Protein AF-A0A3C1DFL1-F1 (afdb_monomer_lite)

Structure (mmCIF, N/CA/C/O backbone):
data_AF-A0A3C1DFL1-F1
#
_entry.id   AF-A0A3C1DFL1-F1
#
loop_
_atom_site.group_PDB
_atom_site.id
_atom_site.type_symbol
_atom_site.label_atom_id
_atom_site.label_alt_id
_atom_site.label_comp_id
_atom_site.label_asym_id
_atom_site.label_entity_id
_atom_site.label_seq_id
_atom_site.pdbx_PDB_ins_code
_atom_site.Cartn_x
_atom_site.Cartn_y
_atom_site.Cartn_z
_atom_site.occupancy
_atom_site.B_iso_or_equiv
_atom_site.auth_seq_id
_atom_site.auth_comp_id
_atom_site.auth_asym_id
_atom_site.auth_atom_id
_atom_site.pdbx_PDB_model_num
ATOM 1 N N . MET A 1 1 ? 20.989 7.634 12.111 1.00 33.34 1 MET A N 1
ATOM 2 C CA . MET A 1 1 ? 20.756 7.262 10.698 1.00 33.34 1 MET A CA 1
ATOM 3 C C . MET A 1 1 ? 19.393 6.604 10.607 1.00 33.34 1 MET A C 1
ATOM 5 O O . MET A 1 1 ? 19.167 5.627 11.310 1.00 33.34 1 MET A O 1
ATOM 9 N N . ARG A 1 2 ? 18.454 7.193 9.852 1.00 42.78 2 ARG A N 1
ATOM 10 C CA . ARG A 1 2 ? 17.154 6.567 9.554 1.00 42.78 2 ARG A CA 1
ATOM 11 C C . ARG A 1 2 ? 17.448 5.300 8.751 1.00 42.78 2 ARG A C 1
ATOM 13 O O . ARG A 1 2 ? 18.276 5.370 7.856 1.00 42.78 2 ARG A O 1
ATOM 20 N N . ALA A 1 3 ? 16.827 4.169 9.069 1.00 49.25 3 ALA A N 1
ATOM 21 C CA . ALA A 1 3 ? 16.954 2.989 8.221 1.00 49.25 3 ALA A CA 1
ATOM 22 C C . ALA A 1 3 ? 16.318 3.316 6.855 1.00 49.25 3 ALA A C 1
ATOM 24 O O . ALA A 1 3 ? 15.090 3.415 6.762 1.00 49.25 3 ALA A O 1
ATOM 25 N N . GLY A 1 4 ? 17.153 3.614 5.853 1.00 70.00 4 GLY A N 1
ATOM 26 C CA . GLY A 1 4 ? 16.747 4.035 4.516 1.00 70.00 4 GLY A CA 1
ATOM 27 C C . GLY A 1 4 ? 16.313 2.839 3.693 1.00 70.00 4 GLY A C 1
ATOM 28 O O . GLY A 1 4 ? 17.099 2.181 3.016 1.00 70.00 4 GLY A O 1
ATOM 29 N N . TYR A 1 5 ? 15.032 2.524 3.832 1.00 81.69 5 TYR A N 1
ATOM 30 C CA . TYR A 1 5 ? 14.345 1.575 2.978 1.00 81.69 5 TYR A CA 1
ATOM 31 C C . TYR A 1 5 ? 13.592 2.349 1.902 1.00 81.69 5 TYR A C 1
ATOM 33 O O . TYR A 1 5 ? 12.797 3.232 2.229 1.00 81.69 5 TYR A O 1
ATOM 41 N N . TYR A 1 6 ? 13.785 1.968 0.644 1.00 84.19 6 TYR A N 1
ATOM 42 C CA . TYR A 1 6 ? 12.907 2.355 -0.454 1.00 84.19 6 TYR A CA 1
ATOM 43 C C . TYR A 1 6 ? 12.031 1.158 -0.789 1.00 84.19 6 TYR A C 1
ATOM 45 O O . TYR A 1 6 ? 12.525 0.048 -0.990 1.00 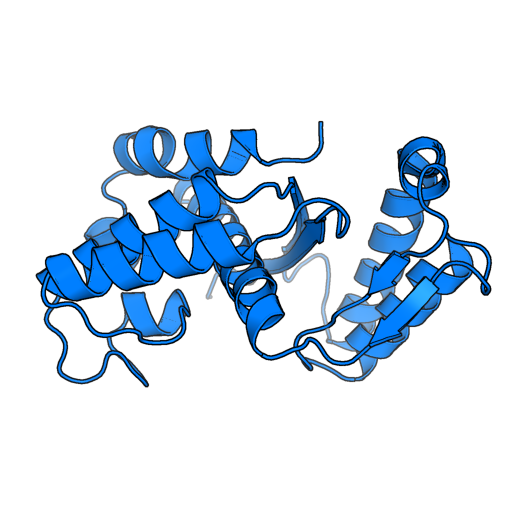84.19 6 TYR A O 1
ATOM 53 N N . MET A 1 7 ? 10.721 1.362 -0.813 1.00 87.50 7 MET A N 1
ATOM 54 C CA . MET A 1 7 ? 9.771 0.310 -1.139 1.00 87.50 7 MET A CA 1
ATOM 55 C C . MET A 1 7 ? 8.772 0.820 -2.160 1.00 87.50 7 MET A C 1
ATOM 57 O O . MET A 1 7 ? 8.319 1.960 -2.075 1.00 87.50 7 MET A O 1
ATOM 61 N N . VAL A 1 8 ? 8.429 -0.044 -3.109 1.00 88.12 8 VAL A N 1
ATOM 62 C CA . VAL A 1 8 ? 7.389 0.217 -4.102 1.00 88.12 8 VAL A CA 1
ATOM 63 C C . VAL A 1 8 ? 6.421 -0.949 -4.071 1.00 88.12 8 VAL A C 1
ATOM 65 O O . VAL A 1 8 ? 6.813 -2.095 -4.294 1.00 88.12 8 VAL A O 1
ATOM 68 N N . ALA A 1 9 ? 5.161 -0.655 -3.760 1.00 92.00 9 ALA A N 1
ATOM 69 C CA . ALA A 1 9 ? 4.087 -1.630 -3.799 1.00 92.00 9 ALA A CA 1
ATOM 70 C C . ALA A 1 9 ? 3.398 -1.588 -5.165 1.00 92.00 9 ALA A C 1
ATOM 72 O O . ALA A 1 9 ? 2.907 -0.545 -5.590 1.00 92.00 9 ALA A O 1
ATOM 73 N N . MET A 1 10 ? 3.343 -2.735 -5.829 1.00 92.25 10 MET A N 1
ATOM 74 C CA . MET A 1 10 ? 2.522 -2.958 -7.010 1.00 92.25 10 MET A CA 1
ATOM 75 C C . MET A 1 10 ? 1.235 -3.645 -6.568 1.00 92.25 10 MET A C 1
ATOM 77 O O . MET A 1 10 ? 1.298 -4.719 -5.975 1.00 92.25 10 MET A O 1
ATOM 81 N N . VAL A 1 11 ? 0.088 -3.028 -6.846 1.00 93.94 11 VAL A N 1
ATOM 82 C CA . VAL A 1 11 ? -1.240 -3.594 -6.580 1.00 93.94 11 VAL A CA 1
ATOM 83 C C . VAL A 1 11 ? -1.849 -4.037 -7.902 1.00 93.94 11 VAL A C 1
ATOM 85 O O . VAL A 1 11 ? -1.906 -3.252 -8.845 1.00 93.94 11 VAL A O 1
ATOM 88 N N . LEU A 1 12 ? -2.293 -5.289 -7.959 1.00 92.38 12 LEU A N 1
ATOM 89 C CA . LEU A 1 12 ? -2.976 -5.868 -9.109 1.00 92.38 12 LEU A CA 1
ATOM 90 C C . LEU A 1 12 ? -4.467 -5.974 -8.815 1.00 92.38 12 LEU A C 1
ATOM 92 O O . LEU A 1 12 ? -4.868 -6.413 -7.735 1.00 92.38 12 LEU A O 1
ATOM 96 N N . HIS A 1 13 ? -5.270 -5.577 -9.792 1.00 92.94 13 HIS A N 1
ATOM 97 C CA . HIS A 1 13 ? -6.718 -5.604 -9.724 1.00 92.94 13 HIS A CA 1
ATOM 98 C C . HIS A 1 13 ? -7.273 -6.023 -11.085 1.00 92.94 13 HIS A C 1
ATOM 100 O O . HIS A 1 13 ? -6.942 -5.402 -12.094 1.00 92.94 13 HIS A O 1
ATOM 106 N N . ASP A 1 14 ? -8.103 -7.062 -11.090 1.00 91.81 14 ASP A N 1
ATOM 107 C CA . ASP A 1 14 ? -8.890 -7.454 -12.254 1.00 91.81 14 ASP A CA 1
ATOM 108 C C . ASP A 1 14 ? -10.073 -6.491 -12.423 1.00 91.81 14 ASP A C 1
ATOM 110 O O . ASP A 1 14 ? -10.970 -6.450 -11.578 1.00 91.81 14 ASP A O 1
ATOM 114 N N . GLN A 1 15 ? -10.053 -5.706 -13.503 1.00 89.38 15 GLN A N 1
ATOM 115 C CA . GLN A 1 15 ? -11.034 -4.648 -13.750 1.00 89.38 15 GLN A CA 1
ATOM 116 C C . GLN A 1 15 ? -12.421 -5.170 -14.150 1.00 89.38 15 GLN A C 1
ATOM 118 O O . GLN A 1 15 ? -13.368 -4.380 -14.141 1.00 89.38 15 GLN A O 1
ATOM 123 N N . GLU A 1 16 ? -12.575 -6.466 -14.451 1.00 91.31 16 GLU A N 1
ATOM 124 C CA . GLU A 1 16 ? -13.902 -7.073 -14.619 1.00 91.31 16 GLU A CA 1
ATOM 125 C C . GLU A 1 16 ? -14.665 -7.163 -13.290 1.00 91.31 16 GLU A C 1
ATOM 127 O O . GLU A 1 16 ? -15.896 -7.215 -13.279 1.00 91.31 16 GLU A O 1
ATOM 132 N N . ILE A 1 17 ? -13.954 -7.133 -12.156 1.00 92.69 17 ILE A N 1
ATOM 133 C CA . ILE A 1 17 ? -14.553 -7.171 -10.822 1.00 92.69 17 ILE A CA 1
ATOM 134 C C . ILE A 1 17 ? -14.747 -5.732 -10.319 1.00 92.69 17 ILE A C 1
ATOM 136 O O . ILE A 1 17 ? -13.792 -5.106 -9.859 1.00 92.69 17 ILE A O 1
ATOM 140 N N . PRO A 1 18 ? -15.968 -5.170 -10.324 1.00 92.19 18 PRO A N 1
ATOM 141 C CA . PRO A 1 18 ? -16.174 -3.792 -9.897 1.00 92.19 18 PRO A CA 1
ATOM 142 C C . PRO A 1 18 ? -15.847 -3.602 -8.409 1.00 92.19 18 PRO A C 1
ATOM 144 O O . PRO A 1 18 ? -16.301 -4.349 -7.541 1.00 92.19 18 PRO A O 1
ATOM 147 N N . ILE A 1 19 ? -15.099 -2.542 -8.093 1.00 94.19 19 ILE A N 1
ATOM 148 C CA . ILE A 1 19 ? -14.727 -2.196 -6.708 1.00 94.19 19 ILE A CA 1
ATOM 149 C C . ILE A 1 19 ? -15.659 -1.172 -6.048 1.00 94.19 19 ILE A C 1
ATOM 151 O O . ILE A 1 19 ? -15.524 -0.900 -4.853 1.00 94.19 19 ILE A O 1
ATOM 155 N N . SER A 1 20 ? -16.623 -0.625 -6.791 1.00 93.38 20 SER A N 1
ATOM 156 C CA . SER A 1 20 ? -17.539 0.428 -6.331 1.00 93.38 20 SER A CA 1
ATOM 157 C C . SER A 1 20 ? -18.320 0.029 -5.076 1.00 93.38 20 SER A C 1
ATOM 159 O O . SER A 1 20 ? -18.389 0.806 -4.127 1.00 93.38 20 SER A O 1
ATOM 161 N N . GLU A 1 21 ? -18.824 -1.206 -5.003 1.00 93.69 21 GLU A N 1
ATOM 162 C CA . GLU A 1 21 ? -19.536 -1.700 -3.817 1.00 93.69 21 GLU A CA 1
ATOM 163 C C . GLU A 1 21 ? -18.647 -1.778 -2.570 1.00 93.69 21 GLU A C 1
ATOM 165 O O . GLU A 1 21 ? -19.107 -1.540 -1.451 1.00 93.69 21 GLU A O 1
ATOM 170 N N . TYR A 1 22 ? -17.365 -2.112 -2.735 1.00 95.25 22 TYR A N 1
ATOM 171 C CA . TYR A 1 22 ? -16.413 -2.165 -1.625 1.00 95.25 22 TYR A CA 1
ATOM 172 C C . TYR A 1 22 ? -16.102 -0.759 -1.112 1.00 95.25 22 TYR A C 1
ATOM 174 O O . TYR A 1 22 ? -16.033 -0.551 0.102 1.00 95.25 22 TYR A O 1
ATOM 182 N N . ILE A 1 23 ? -15.947 0.202 -2.030 1.00 95.00 23 ILE A N 1
ATOM 183 C CA . ILE A 1 23 ? -15.751 1.619 -1.704 1.00 95.00 23 ILE A CA 1
ATOM 184 C C . ILE A 1 23 ? -16.986 2.152 -0.970 1.00 95.00 23 ILE A C 1
ATOM 186 O O . ILE A 1 23 ? -16.849 2.791 0.072 1.00 95.00 23 ILE A O 1
ATOM 190 N N . GLN A 1 24 ? -18.186 1.840 -1.460 1.00 95.25 24 GLN A N 1
ATOM 191 C CA . GLN A 1 24 ? -19.440 2.268 -0.845 1.00 95.25 24 GLN A CA 1
ATOM 192 C C . GLN A 1 24 ? -19.577 1.735 0.589 1.00 95.25 24 GLN A C 1
ATOM 194 O O . GLN A 1 24 ? -19.771 2.518 1.517 1.00 95.25 24 GLN A O 1
ATOM 199 N N . LYS A 1 25 ? -19.353 0.430 0.803 1.00 95.81 25 LYS A N 1
ATOM 200 C CA . LYS A 1 25 ? -19.368 -0.187 2.145 1.00 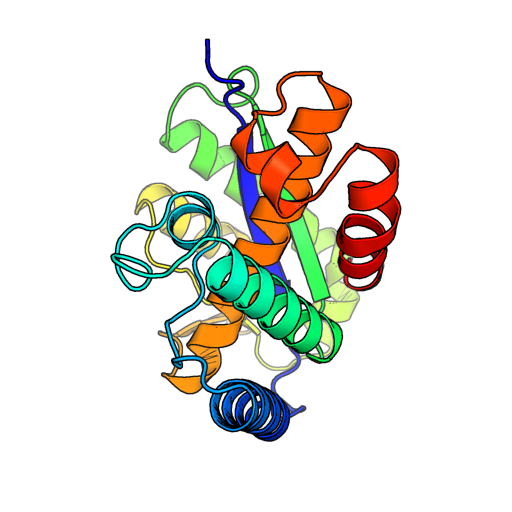95.81 25 LYS A CA 1
ATOM 201 C C . LYS A 1 25 ? -18.329 0.426 3.089 1.00 95.81 25 LYS A C 1
ATOM 203 O O . LYS A 1 25 ? -18.566 0.533 4.293 1.00 95.81 25 LYS A O 1
ATOM 208 N N . TYR A 1 26 ? -17.164 0.816 2.570 1.00 96.06 26 TYR A N 1
ATOM 209 C CA . TYR A 1 26 ? -16.148 1.515 3.356 1.00 96.06 26 TYR A CA 1
ATOM 210 C C . TYR A 1 26 ? -16.632 2.900 3.801 1.00 96.06 26 TYR A C 1
ATOM 212 O O . TYR A 1 26 ? -16.575 3.197 4.996 1.00 96.06 26 TYR A O 1
ATOM 220 N N . LYS A 1 27 ? -17.178 3.702 2.881 1.00 95.62 27 LYS A N 1
ATOM 221 C CA . LYS A 1 27 ? -17.723 5.035 3.183 1.00 95.62 27 LYS A CA 1
ATOM 222 C C . LYS A 1 27 ? -18.891 4.975 4.164 1.00 95.62 27 LYS A C 1
ATOM 224 O O . LYS A 1 27 ? -18.926 5.741 5.122 1.00 95.62 27 LYS A O 1
ATOM 229 N N . GLU A 1 28 ? -19.800 4.018 3.986 1.00 96.50 28 GLU A N 1
ATOM 230 C CA . GLU A 1 28 ? -20.906 3.771 4.919 1.00 96.50 28 GLU A CA 1
ATOM 231 C C . GLU A 1 28 ? -20.400 3.448 6.321 1.00 96.50 28 GLU A C 1
ATOM 233 O O . GLU A 1 28 ? -20.915 3.982 7.301 1.00 96.50 28 GLU A O 1
ATOM 238 N N . ARG A 1 29 ? -19.347 2.628 6.429 1.00 95.56 29 ARG A N 1
ATOM 239 C CA . ARG A 1 29 ? -18.737 2.300 7.719 1.00 95.56 29 ARG A CA 1
ATOM 240 C C . ARG A 1 29 ? -18.085 3.507 8.389 1.00 95.56 29 ARG A C 1
ATOM 242 O O . ARG A 1 29 ? -18.130 3.593 9.618 1.00 95.56 29 ARG A O 1
ATOM 249 N N . LEU A 1 30 ? -17.450 4.396 7.626 1.00 96.69 30 LEU A N 1
ATOM 250 C CA . LEU A 1 30 ? -16.917 5.647 8.170 1.00 96.69 30 LEU A CA 1
ATOM 251 C C . LEU A 1 30 ? -18.057 6.518 8.704 1.00 96.69 30 LEU A C 1
ATOM 253 O O . LEU A 1 30 ? -18.051 6.865 9.886 1.00 96.69 30 LEU A O 1
ATOM 257 N N . ALA A 1 31 ? -19.083 6.747 7.882 1.00 97.00 31 ALA A N 1
ATOM 258 C CA . ALA A 1 31 ? -20.241 7.561 8.238 1.00 97.00 31 ALA A CA 1
ATOM 259 C C . ALA A 1 31 ? -20.979 7.015 9.472 1.00 97.00 31 ALA A C 1
ATOM 261 O O . ALA A 1 31 ? -21.223 7.753 10.425 1.00 97.00 31 ALA A O 1
ATOM 262 N N . SER A 1 32 ? -21.251 5.706 9.522 1.00 96.44 32 SER A N 1
ATOM 263 C CA . SER A 1 32 ? -21.910 5.065 10.670 1.00 96.44 32 SER A CA 1
ATOM 264 C C . SER A 1 32 ? -21.062 5.093 11.946 1.00 96.44 32 SER A C 1
ATOM 266 O O . SER A 1 32 ? -21.568 4.852 13.039 1.00 96.44 32 SER A O 1
ATOM 268 N N . SER A 1 33 ? -19.758 5.334 11.807 1.00 94.12 33 SER A N 1
ATOM 269 C CA . SER A 1 33 ? -18.801 5.455 12.905 1.00 94.12 33 SER A CA 1
ATOM 270 C C . SER A 1 33 ? -18.557 6.912 13.315 1.00 94.12 33 SER A C 1
ATOM 272 O O . SER A 1 33 ? -17.785 7.137 14.248 1.00 94.12 33 SER A O 1
ATOM 274 N N . GLY A 1 34 ? -19.179 7.888 12.644 1.00 95.31 34 GLY A N 1
ATOM 275 C CA . GLY A 1 34 ? -18.902 9.311 12.847 1.00 95.31 34 GLY A CA 1
ATOM 276 C C . GLY A 1 34 ? -17.487 9.722 12.425 1.00 95.31 34 GLY A C 1
ATOM 277 O O . GLY A 1 34 ? -16.940 10.657 12.994 1.00 95.31 34 GLY A O 1
ATOM 278 N N . LEU A 1 35 ? -16.874 8.992 11.487 1.00 95.50 35 LEU A N 1
ATOM 279 C CA . LEU A 1 35 ? -15.542 9.283 10.954 1.00 95.50 35 LEU A CA 1
ATOM 280 C C . LEU A 1 35 ? -15.655 9.974 9.592 1.00 95.50 35 LEU A C 1
ATOM 282 O O . LEU A 1 35 ? -16.508 9.617 8.778 1.00 95.50 35 LEU A O 1
ATOM 286 N N . GLU A 1 36 ? -14.754 10.915 9.333 1.00 92.94 36 GLU A N 1
ATOM 287 C CA . GLU A 1 36 ? -14.655 11.608 8.048 1.00 92.94 36 GLU A CA 1
ATOM 288 C C . GLU A 1 36 ? -14.050 10.715 6.947 1.00 92.94 36 GLU A C 1
ATOM 290 O O . GLU A 1 36 ? -13.200 9.860 7.209 1.00 92.94 36 GLU A O 1
ATOM 295 N N . ASP A 1 37 ? -14.464 10.936 5.693 1.00 93.88 37 ASP A N 1
ATOM 296 C CA . ASP A 1 37 ? -13.922 10.272 4.491 1.00 93.88 37 ASP A CA 1
ATOM 297 C C . ASP A 1 37 ? -12.633 10.962 4.015 1.00 93.88 37 ASP A C 1
ATOM 299 O O . ASP A 1 37 ? -12.574 11.578 2.949 1.00 93.88 37 ASP A O 1
ATOM 303 N N . VAL A 1 38 ? -11.601 10.904 4.859 1.00 93.56 38 VAL A N 1
ATOM 304 C CA . VAL A 1 38 ? -10.268 11.445 4.559 1.00 93.56 38 VAL A CA 1
ATOM 305 C C . VAL A 1 38 ? -9.510 10.461 3.658 1.00 93.56 38 VAL A C 1
ATOM 307 O O . VAL A 1 38 ? -9.395 9.286 4.028 1.00 93.56 38 VAL A O 1
ATOM 310 N N . PRO A 1 39 ? -8.938 10.904 2.518 1.00 92.94 39 PRO A N 1
ATOM 311 C CA . PRO A 1 39 ? -8.089 10.058 1.685 1.00 92.94 39 PRO A CA 1
ATOM 312 C C . PRO A 1 39 ? -6.968 9.416 2.503 1.00 92.94 39 PRO A C 1
ATOM 314 O O . PRO A 1 39 ? -6.209 10.105 3.182 1.00 92.94 39 PRO A O 1
ATOM 317 N N . PHE A 1 40 ? -6.864 8.091 2.441 1.00 95.38 40 PHE A N 1
ATOM 318 C CA . PHE A 1 40 ? -5.926 7.360 3.271 1.00 95.38 40 PHE A CA 1
ATOM 319 C C . PHE A 1 40 ? -4.478 7.626 2.859 1.00 95.38 40 PHE A C 1
ATOM 321 O O . PHE A 1 40 ? -4.088 7.377 1.720 1.00 95.38 40 PHE A O 1
ATOM 328 N N . HIS A 1 41 ? -3.673 8.061 3.822 1.00 95.00 41 HIS A N 1
ATOM 329 C CA . HIS A 1 41 ? -2.221 8.078 3.720 1.00 95.00 41 HIS A CA 1
ATOM 330 C C . HIS A 1 41 ? -1.631 7.721 5.084 1.00 95.00 41 HIS A C 1
ATOM 332 O O . HIS A 1 41 ? -1.849 8.415 6.082 1.00 95.00 41 HIS A O 1
ATOM 338 N N . MET A 1 42 ? -0.905 6.607 5.152 1.00 95.81 42 MET A N 1
ATOM 339 C CA . MET A 1 42 ? -0.457 6.023 6.412 1.00 95.81 42 MET A CA 1
ATOM 340 C C . MET A 1 42 ? 0.421 6.996 7.195 1.00 95.81 42 MET A C 1
ATOM 342 O O . MET A 1 42 ? 0.253 7.132 8.406 1.00 95.81 42 MET A O 1
ATOM 346 N N . SER A 1 43 ? 1.376 7.659 6.539 1.00 94.25 43 SER A N 1
ATOM 347 C CA . SER A 1 43 ? 2.286 8.563 7.247 1.00 94.25 43 SER A CA 1
ATOM 348 C C . SER A 1 43 ? 1.521 9.707 7.912 1.00 94.25 43 SER A C 1
ATOM 350 O O . SER A 1 43 ? 1.757 9.978 9.091 1.00 94.25 43 SER A O 1
ATOM 352 N N . ASP A 1 44 ? 0.576 10.319 7.203 1.00 96.62 44 ASP A N 1
ATOM 353 C CA . ASP A 1 44 ? -0.192 11.451 7.729 1.00 96.62 44 ASP A CA 1
ATOM 354 C C . ASP A 1 44 ? -1.152 10.999 8.825 1.00 96.62 44 ASP A C 1
ATOM 356 O O . ASP A 1 44 ? -1.235 11.641 9.868 1.00 96.62 44 ASP A O 1
ATOM 360 N N . LEU A 1 45 ? -1.770 9.827 8.672 1.00 97.88 45 LEU A N 1
ATOM 361 C CA . LEU A 1 45 ? -2.608 9.212 9.699 1.00 97.88 45 LEU A CA 1
ATOM 362 C C . LEU A 1 45 ? -1.821 8.949 10.997 1.00 97.88 45 LEU A C 1
ATOM 364 O O . LEU A 1 45 ? -2.273 9.280 12.098 1.00 97.88 45 LEU A O 1
ATOM 368 N N . LEU A 1 46 ? -0.623 8.366 10.896 1.00 97.12 46 LEU A N 1
ATOM 369 C CA . LEU A 1 46 ? 0.198 8.040 12.066 1.00 97.12 46 LEU A CA 1
ATOM 370 C C . LEU A 1 46 ? 0.648 9.298 12.828 1.00 97.12 46 LEU A C 1
ATOM 372 O O . LEU A 1 46 ? 0.724 9.277 14.062 1.00 97.12 46 LEU A O 1
ATOM 376 N N . HIS A 1 47 ? 0.921 10.395 12.120 1.00 96.00 47 HIS A N 1
ATOM 377 C CA . HIS A 1 47 ? 1.454 11.625 12.716 1.00 96.00 47 HIS A CA 1
ATOM 378 C C . HIS A 1 47 ? 0.392 12.705 12.972 1.00 96.00 47 HIS A C 1
ATOM 380 O O . HIS A 1 47 ? 0.622 13.564 13.816 1.00 96.00 47 HIS A O 1
ATOM 386 N N . GLY A 1 48 ? -0.800 12.586 12.382 1.00 95.75 48 GLY A N 1
ATOM 387 C CA . GLY A 1 48 ? -1.891 13.555 12.510 1.00 95.75 48 GLY A CA 1
ATOM 388 C C . GLY A 1 48 ? -1.665 14.795 11.650 1.00 95.75 48 GLY A C 1
ATOM 389 O O . GLY A 1 48 ? -1.855 15.902 12.138 1.00 95.75 48 GLY A O 1
ATOM 390 N N . HIS A 1 49 ? -1.171 14.605 10.426 1.00 95.88 49 HIS A N 1
ATOM 391 C CA . HIS A 1 49 ? -0.906 15.681 9.466 1.00 95.88 49 HIS A CA 1
ATOM 392 C C . HIS A 1 49 ? -1.982 15.718 8.373 1.00 95.88 49 HIS A C 1
ATOM 394 O O . HIS A 1 49 ? -2.761 14.769 8.242 1.00 95.88 49 HIS A O 1
ATOM 400 N N . GLU A 1 50 ? -1.980 16.776 7.559 1.00 95.38 50 GLU A N 1
ATOM 401 C CA . GLU A 1 50 ? -2.860 16.923 6.393 1.00 95.38 50 GLU A CA 1
ATOM 402 C C . GLU A 1 50 ? -4.338 16.744 6.788 1.00 95.38 50 GLU A C 1
ATOM 404 O O . GLU A 1 50 ? -4.811 17.347 7.750 1.00 95.38 50 GLU A O 1
ATOM 409 N N . GLY A 1 51 ? -5.076 15.867 6.102 1.00 93.06 51 GLY A N 1
ATOM 410 C CA . GLY A 1 51 ? -6.484 15.591 6.398 1.00 93.06 51 GLY A CA 1
ATOM 411 C C . GLY A 1 51 ? -6.759 14.967 7.773 1.00 93.06 51 GLY A C 1
ATOM 412 O O . GLY A 1 51 ? -7.914 14.723 8.097 1.00 93.06 51 GLY A O 1
ATOM 413 N N . TYR A 1 52 ? -5.731 14.689 8.580 1.00 96.38 52 TYR A N 1
ATOM 414 C CA . TYR A 1 52 ? -5.864 14.179 9.947 1.00 96.38 52 TYR A CA 1
ATOM 415 C C . TYR A 1 52 ? -5.515 15.218 11.021 1.00 96.38 52 TYR A C 1
ATOM 417 O O . TYR A 1 52 ? -5.471 14.872 12.208 1.00 96.38 52 TYR A O 1
ATOM 425 N N . GLU A 1 53 ? -5.227 16.463 10.637 1.00 96.12 53 GLU A N 1
ATOM 426 C CA . GLU A 1 53 ? -4.964 17.542 11.589 1.00 96.12 53 GLU A CA 1
ATOM 427 C C . GLU A 1 53 ? -6.167 17.776 12.510 1.00 96.12 53 GLU A C 1
ATOM 429 O O . GLU A 1 53 ? -7.321 17.771 12.092 1.00 96.12 53 GLU A O 1
ATOM 434 N N . GLY A 1 54 ? -5.899 17.937 13.808 1.00 94.31 54 GLY A N 1
ATOM 435 C CA . GLY A 1 54 ? -6.942 18.089 14.828 1.00 94.31 54 GLY A CA 1
ATOM 436 C C . GLY A 1 54 ? -7.658 16.791 15.227 1.00 94.31 54 GLY A C 1
ATOM 437 O O . GLY A 1 54 ? -8.341 16.783 16.250 1.00 94.31 54 GLY A O 1
ATOM 438 N N . MET A 1 55 ? -7.459 15.681 14.505 1.00 96.38 55 MET A N 1
ATOM 439 C CA . MET A 1 55 ? -8.061 14.391 14.845 1.00 96.38 55 MET A CA 1
ATOM 440 C C . MET A 1 55 ? -7.319 13.704 15.996 1.00 96.38 55 MET A C 1
ATOM 442 O O . MET A 1 55 ? -6.086 13.552 15.996 1.00 96.38 55 MET A O 1
ATOM 446 N N . ASP A 1 56 ? -8.075 13.227 16.983 1.00 96.00 56 ASP A N 1
ATOM 447 C CA . ASP A 1 56 ? -7.489 12.557 18.134 1.00 96.00 56 ASP A CA 1
ATOM 448 C C . ASP A 1 56 ? -6.861 11.193 17.770 1.00 96.00 56 ASP A C 1
ATOM 450 O O . ASP A 1 56 ? -7.005 10.644 16.673 1.00 96.00 56 ASP A O 1
ATOM 454 N N . LEU A 1 57 ? -6.073 10.637 18.693 1.00 96.38 57 LEU A N 1
ATOM 455 C CA . LEU A 1 57 ? -5.400 9.359 18.459 1.00 96.38 57 LEU A CA 1
ATOM 456 C C . LEU A 1 57 ? -6.386 8.180 18.354 1.00 96.38 57 LEU A C 1
ATOM 458 O O . LEU A 1 57 ? -6.075 7.192 17.684 1.00 96.38 57 LEU A O 1
ATOM 462 N N . ALA A 1 58 ? -7.525 8.238 19.042 1.00 96.88 58 ALA A N 1
ATOM 463 C CA . ALA A 1 58 ? -8.497 7.154 19.050 1.00 96.88 58 ALA A CA 1
ATOM 464 C C . ALA A 1 58 ? -9.187 7.042 17.685 1.00 96.88 58 ALA A C 1
ATOM 466 O O . ALA A 1 58 ? -9.223 5.949 17.113 1.00 96.88 58 ALA A O 1
ATOM 467 N N . ASP A 1 59 ? -9.625 8.160 17.115 1.00 97.56 59 ASP A N 1
ATOM 468 C CA . ASP A 1 59 ? -10.255 8.208 15.800 1.00 97.56 59 ASP A CA 1
ATOM 469 C C . ASP A 1 59 ? -9.274 7.856 14.684 1.00 97.56 59 ASP A C 1
ATOM 471 O O . ASP A 1 59 ? -9.595 7.012 13.844 1.00 97.56 59 ASP A O 1
ATOM 475 N N . ARG A 1 60 ? -8.020 8.324 14.742 1.00 97.94 60 ARG A N 1
ATOM 476 C CA . ARG A 1 60 ? -6.990 7.897 13.772 1.00 97.94 60 ARG A CA 1
ATOM 477 C C . ARG A 1 60 ? -6.730 6.388 13.816 1.00 97.94 60 ARG A C 1
ATOM 479 O O . ARG A 1 60 ? -6.542 5.755 12.774 1.00 97.94 60 ARG A O 1
ATOM 486 N N . LYS A 1 61 ? -6.784 5.754 14.995 1.00 97.69 61 LYS A N 1
ATOM 487 C CA . LYS A 1 61 ? -6.734 4.280 15.091 1.00 97.69 61 LYS A CA 1
ATOM 488 C C . LYS A 1 61 ? -7.977 3.621 14.497 1.00 97.69 61 LYS A C 1
ATOM 490 O O . LYS A 1 61 ? -7.853 2.590 13.836 1.00 97.69 61 LYS A O 1
ATOM 495 N N . ARG A 1 62 ? -9.167 4.190 14.705 1.00 97.56 62 ARG A N 1
ATOM 496 C CA . ARG A 1 62 ? -10.408 3.674 14.105 1.00 97.56 62 ARG A CA 1
ATOM 497 C C . ARG A 1 62 ? -10.371 3.779 12.580 1.00 97.56 62 ARG A C 1
ATOM 499 O O . ARG A 1 62 ? -10.751 2.814 11.917 1.00 97.56 62 ARG A O 1
ATOM 506 N N . MET A 1 63 ? -9.825 4.864 12.030 1.00 97.50 63 MET A N 1
ATOM 507 C CA . MET A 1 63 ? -9.592 5.018 10.591 1.00 97.50 63 MET A CA 1
ATOM 508 C C . MET A 1 63 ? -8.614 3.970 10.049 1.00 97.50 63 MET A C 1
ATOM 510 O O . MET A 1 63 ? -8.921 3.329 9.043 1.00 97.50 63 MET A O 1
ATOM 514 N N . LEU A 1 64 ? -7.500 3.702 10.748 1.00 97.75 64 LEU A N 1
ATOM 515 C CA . LEU A 1 64 ? -6.568 2.626 10.375 1.00 97.75 64 LEU A CA 1
ATOM 516 C C . LEU A 1 64 ? -7.270 1.266 10.274 1.00 97.75 64 LEU A C 1
ATOM 518 O O . LEU A 1 64 ? -7.067 0.512 9.321 1.00 97.75 64 LEU A O 1
ATOM 522 N N . VAL A 1 65 ? -8.098 0.944 11.270 1.00 96.62 65 VAL A N 1
ATOM 523 C CA . VAL A 1 65 ? -8.839 -0.323 11.331 1.00 96.62 65 VAL A CA 1
ATOM 524 C C . VAL A 1 65 ? -9.903 -0.399 10.234 1.00 96.62 65 VAL A C 1
ATOM 526 O O . VAL A 1 65 ? -10.074 -1.455 9.611 1.00 96.62 65 VAL A O 1
ATOM 529 N N . ALA A 1 66 ? -10.616 0.701 9.980 1.00 96.94 66 ALA A N 1
ATOM 530 C CA . ALA A 1 66 ? -11.610 0.784 8.916 1.00 96.94 66 ALA A CA 1
ATOM 531 C C . ALA A 1 66 ? -10.957 0.558 7.545 1.00 96.94 66 ALA A C 1
ATOM 533 O O . ALA A 1 66 ? -11.385 -0.337 6.812 1.00 96.94 66 ALA A O 1
ATOM 534 N N . PHE A 1 67 ? -9.867 1.275 7.254 1.00 97.38 67 PHE A N 1
ATOM 535 C CA . PHE A 1 67 ? -9.149 1.151 5.987 1.00 97.38 67 PHE A CA 1
ATOM 536 C C . PHE A 1 67 ? -8.502 -0.231 5.818 1.00 97.38 67 PHE A C 1
ATOM 538 O O . PHE A 1 67 ? -8.667 -0.875 4.785 1.00 97.38 67 PHE A O 1
ATOM 545 N N . GLY A 1 68 ? -7.860 -0.768 6.861 1.00 96.44 68 GLY A N 1
ATOM 546 C CA . GLY A 1 68 ? -7.312 -2.128 6.828 1.00 96.44 68 GLY A CA 1
ATOM 547 C C . GLY A 1 68 ? -8.386 -3.198 6.586 1.00 96.44 68 GLY A C 1
ATOM 548 O O . GLY A 1 68 ? -8.134 -4.203 5.918 1.00 96.44 68 GLY A O 1
ATOM 549 N N . THR A 1 69 ? -9.616 -2.977 7.068 1.00 95.69 69 THR A N 1
ATOM 550 C CA . THR A 1 69 ? -10.738 -3.867 6.744 1.00 95.69 69 THR A CA 1
ATOM 551 C C . THR A 1 69 ? -11.145 -3.753 5.280 1.00 95.69 69 THR A C 1
ATOM 553 O O . THR A 1 69 ? -11.356 -4.786 4.647 1.00 95.69 69 THR A O 1
ATOM 556 N N . PHE A 1 70 ? -11.237 -2.533 4.752 1.00 96.56 70 PHE A N 1
ATOM 557 C CA . PHE A 1 70 ? -11.542 -2.279 3.347 1.00 96.56 70 PHE A CA 1
ATOM 558 C C . PHE A 1 70 ? -10.518 -2.953 2.419 1.00 96.56 70 PHE A C 1
ATOM 560 O O . PHE A 1 70 ? -10.901 -3.779 1.586 1.00 96.56 70 PHE A O 1
ATOM 567 N N . VAL A 1 71 ? -9.218 -2.739 2.652 1.00 96.38 71 VAL A N 1
ATOM 568 C CA . VAL A 1 71 ? -8.128 -3.384 1.893 1.00 96.38 71 VAL A CA 1
ATOM 569 C C . VAL A 1 71 ? -8.215 -4.910 1.955 1.00 96.38 71 VAL A C 1
ATOM 571 O O . VAL A 1 71 ? -8.033 -5.594 0.948 1.00 96.38 71 VAL A O 1
ATOM 574 N N . ARG A 1 72 ? -8.545 -5.478 3.122 1.00 94.69 72 ARG A N 1
ATOM 575 C CA . ARG A 1 72 ? -8.738 -6.929 3.269 1.00 94.69 72 ARG A CA 1
ATOM 576 C C . ARG A 1 72 ? -9.863 -7.457 2.373 1.00 94.69 72 ARG A C 1
ATOM 578 O O . ARG A 1 72 ? -9.751 -8.582 1.886 1.00 94.69 72 ARG A O 1
ATOM 585 N N . THR A 1 73 ? -10.931 -6.688 2.183 1.00 94.88 73 THR A N 1
ATOM 586 C CA . THR A 1 73 ? -12.085 -7.101 1.373 1.00 94.88 73 THR A CA 1
ATOM 587 C C . THR A 1 73 ? -11.907 -6.859 -0.120 1.00 94.88 73 THR A C 1
ATOM 589 O O . THR A 1 73 ? -12.502 -7.597 -0.894 1.00 94.88 73 THR A O 1
ATOM 592 N N . LEU A 1 74 ? -11.072 -5.896 -0.525 1.00 95.31 74 LEU A N 1
ATOM 593 C CA . LEU A 1 74 ? -10.862 -5.566 -1.936 1.00 95.31 74 LEU A CA 1
ATOM 594 C C . LEU A 1 74 ? -10.369 -6.778 -2.752 1.00 95.31 74 LEU A C 1
ATOM 596 O O . LEU A 1 74 ? -9.463 -7.476 -2.288 1.00 95.31 74 LEU A O 1
ATOM 600 N N . PRO A 1 75 ? -10.894 -7.023 -3.965 1.00 95.38 75 PRO A N 1
ATOM 601 C CA . PRO A 1 75 ? -10.438 -8.080 -4.870 1.00 95.38 75 PRO A CA 1
ATOM 602 C C . PRO A 1 75 ? -9.134 -7.659 -5.567 1.00 95.38 75 PRO A C 1
ATOM 604 O O . PRO A 1 75 ? -9.088 -7.369 -6.760 1.00 95.38 75 PRO A O 1
ATOM 607 N N . ILE A 1 76 ? -8.077 -7.555 -4.767 1.00 95.19 76 ILE A N 1
ATOM 608 C CA . ILE A 1 76 ? -6.744 -7.138 -5.191 1.00 95.19 76 ILE A CA 1
ATOM 609 C C . ILE A 1 76 ? -5.688 -8.102 -4.678 1.00 95.19 76 ILE A C 1
ATOM 611 O O . ILE A 1 76 ? -5.890 -8.790 -3.672 1.00 95.19 76 ILE A O 1
ATOM 615 N N . GLU A 1 77 ? -4.535 -8.058 -5.322 1.00 95.06 77 GLU A N 1
ATOM 616 C CA . GLU A 1 77 ? -3.299 -8.669 -4.855 1.00 95.06 77 GLU A CA 1
ATOM 617 C C . GLU A 1 77 ? -2.168 -7.641 -4.866 1.00 95.06 77 GLU A C 1
ATOM 619 O O . GLU A 1 77 ? -2.309 -6.559 -5.438 1.00 95.06 77 GLU A O 1
ATOM 624 N N . TYR A 1 78 ? -1.040 -7.945 -4.224 1.00 95.69 78 TYR A N 1
ATOM 625 C CA . TYR A 1 78 ? 0.108 -7.046 -4.236 1.00 95.69 78 TYR A CA 1
ATOM 626 C C . TYR A 1 78 ? 1.466 -7.754 -4.243 1.00 95.69 78 TYR A C 1
ATOM 628 O O . TYR A 1 78 ? 1.631 -8.874 -3.752 1.00 95.69 78 TYR A O 1
ATOM 636 N N . HIS A 1 79 ? 2.465 -7.033 -4.741 1.00 94.56 79 HIS A N 1
ATOM 637 C CA . HIS A 1 79 ? 3.885 -7.325 -4.590 1.00 94.56 79 HIS A CA 1
ATOM 638 C C . HIS A 1 79 ? 4.612 -6.083 -4.068 1.00 94.56 79 HIS A C 1
ATOM 640 O O . HIS A 1 79 ? 4.190 -4.964 -4.344 1.00 94.56 79 HIS A O 1
ATOM 646 N N . VAL A 1 80 ? 5.706 -6.257 -3.319 1.00 93.31 80 VAL A N 1
ATOM 647 C CA . VAL A 1 80 ? 6.530 -5.127 -2.853 1.00 93.31 80 VAL A CA 1
ATOM 648 C C . VAL A 1 80 ? 7.984 -5.346 -3.219 1.0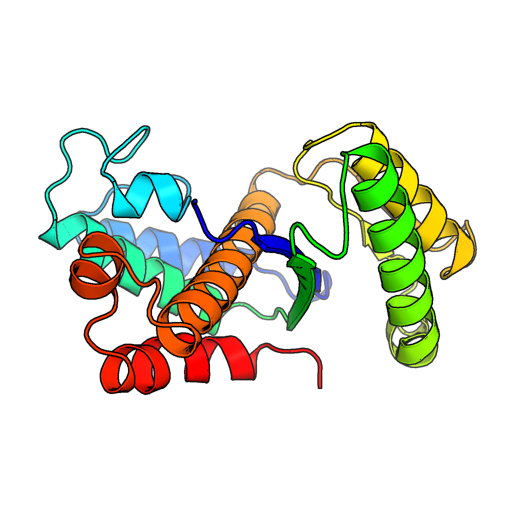0 93.31 80 VAL A C 1
ATOM 650 O O . VAL A 1 80 ? 8.633 -6.248 -2.683 1.00 93.31 80 VAL A O 1
ATOM 653 N N . PHE A 1 81 ? 8.488 -4.453 -4.065 1.00 92.62 81 PHE A N 1
ATOM 654 C CA . PHE A 1 81 ? 9.904 -4.294 -4.357 1.00 92.62 81 PHE A CA 1
ATOM 655 C C . PHE A 1 81 ? 10.556 -3.534 -3.206 1.00 92.62 81 PHE A C 1
ATOM 657 O O . PHE A 1 81 ? 10.000 -2.548 -2.715 1.00 92.62 81 PHE A O 1
ATOM 664 N N . ARG A 1 82 ? 11.707 -4.013 -2.733 1.00 90.62 82 ARG A N 1
ATOM 665 C CA . ARG A 1 82 ? 12.385 -3.466 -1.554 1.00 90.62 82 ARG A CA 1
ATOM 666 C C . ARG A 1 82 ? 13.849 -3.213 -1.864 1.00 90.62 82 ARG A C 1
ATOM 668 O O . ARG A 1 82 ? 14.524 -4.101 -2.371 1.00 90.62 82 ARG A O 1
ATOM 675 N N . TYR A 1 83 ? 14.319 -2.048 -1.452 1.00 89.88 83 TYR A N 1
ATOM 676 C CA . TYR A 1 83 ? 15.695 -1.598 -1.588 1.00 89.88 83 TYR A CA 1
ATOM 677 C C . TYR A 1 83 ? 16.147 -0.943 -0.290 1.00 89.88 83 TYR A C 1
ATOM 679 O O . TYR A 1 83 ? 15.340 -0.425 0.488 1.00 89.88 83 TYR A O 1
ATOM 687 N N . THR A 1 84 ? 17.447 -0.949 -0.072 1.00 85.38 84 THR A N 1
ATOM 688 C CA . THR A 1 84 ? 18.128 -0.251 1.011 1.00 85.38 84 THR A CA 1
ATOM 689 C C . THR A 1 84 ? 19.068 0.807 0.445 1.00 85.38 84 THR A C 1
ATOM 691 O O . THR A 1 84 ? 19.399 0.792 -0.742 1.00 85.38 84 THR A O 1
ATOM 694 N N . ASP A 1 85 ? 19.572 1.685 1.307 1.00 78.75 85 ASP A N 1
ATOM 695 C CA . ASP A 1 85 ? 20.643 2.628 0.952 1.00 78.75 85 ASP A CA 1
ATOM 696 C C . ASP A 1 85 ? 21.933 1.932 0.452 1.00 78.75 85 ASP A C 1
ATOM 698 O O . ASP A 1 85 ? 22.769 2.567 -0.192 1.00 78.75 85 ASP A O 1
ATOM 702 N N . PHE A 1 86 ? 22.118 0.630 0.727 1.00 77.25 86 PHE A N 1
ATOM 703 C CA . PHE A 1 86 ? 23.218 -0.157 0.151 1.00 77.25 86 PHE A CA 1
ATOM 704 C C . PHE A 1 86 ? 22.955 -0.552 -1.301 1.00 77.25 86 PHE A C 1
ATOM 706 O O . PHE A 1 86 ? 23.892 -0.611 -2.098 1.00 77.25 86 PHE A O 1
ATOM 713 N N . ASP A 1 87 ? 21.694 -0.810 -1.639 1.00 75.50 87 ASP A N 1
ATOM 714 C CA . ASP A 1 87 ? 21.286 -1.246 -2.973 1.00 75.50 87 ASP A CA 1
ATOM 715 C C . ASP A 1 87 ? 21.272 -0.075 -3.961 1.00 75.50 87 ASP A C 1
ATOM 717 O O . ASP A 1 87 ? 21.503 -0.254 -5.157 1.00 75.50 87 ASP A O 1
ATOM 721 N N . VAL A 1 88 ? 20.981 1.132 -3.465 1.00 79.44 88 VAL A N 1
ATOM 722 C CA . VAL A 1 88 ? 20.660 2.289 -4.295 1.00 79.44 88 VAL A CA 1
ATOM 723 C C . VAL A 1 88 ? 21.208 3.573 -3.678 1.00 79.44 88 VAL A C 1
ATOM 725 O O . VAL A 1 88 ? 20.768 4.005 -2.616 1.00 79.44 88 VAL A O 1
ATOM 728 N N . LYS A 1 89 ? 22.132 4.237 -4.384 1.00 80.50 89 LYS A N 1
ATOM 729 C CA . LYS A 1 89 ? 22.790 5.461 -3.889 1.00 80.50 89 LYS A CA 1
ATOM 730 C C . LYS A 1 89 ? 22.144 6.755 -4.375 1.00 80.50 89 LYS A C 1
ATOM 732 O O . LYS A 1 89 ? 22.439 7.820 -3.839 1.00 80.50 89 LYS A O 1
ATOM 737 N N . ASN A 1 90 ? 21.321 6.691 -5.422 1.00 83.06 90 ASN A N 1
ATOM 738 C CA . ASN A 1 90 ? 20.651 7.855 -5.994 1.00 83.06 90 ASN A CA 1
ATOM 739 C C . ASN A 1 90 ? 19.343 7.471 -6.724 1.00 83.06 90 ASN A C 1
ATOM 741 O O . ASN A 1 90 ? 19.142 6.298 -7.048 1.00 83.06 90 ASN A O 1
ATOM 745 N N . PRO A 1 91 ? 18.465 8.453 -7.008 1.00 80.38 91 PRO A N 1
ATOM 746 C CA . PRO A 1 91 ? 17.214 8.255 -7.746 1.00 80.38 91 PRO A CA 1
ATOM 747 C C . PRO A 1 91 ? 17.320 7.498 -9.077 1.00 80.38 91 PRO A C 1
ATOM 749 O O . PRO A 1 91 ? 16.434 6.713 -9.405 1.00 80.38 91 PRO A O 1
ATOM 752 N N . ASP A 1 92 ? 18.384 7.706 -9.852 1.00 85.06 92 ASP A N 1
ATOM 753 C CA . ASP A 1 92 ? 18.527 7.069 -11.167 1.00 85.06 92 ASP A CA 1
ATOM 754 C C . ASP A 1 92 ? 18.903 5.589 -11.041 1.00 85.06 92 ASP A C 1
ATOM 756 O O . ASP A 1 92 ? 18.394 4.747 -11.784 1.00 85.06 92 ASP A O 1
ATOM 760 N N . GLN A 1 93 ? 19.729 5.248 -10.049 1.00 88.19 93 GLN A N 1
ATOM 761 C CA . GLN A 1 93 ? 19.990 3.859 -9.676 1.00 88.19 93 GLN A CA 1
ATOM 762 C C . GLN A 1 93 ? 18.719 3.176 -9.165 1.00 88.19 93 GLN A C 1
ATOM 764 O O . GLN A 1 93 ? 18.480 2.027 -9.534 1.00 88.19 93 GLN A O 1
ATOM 769 N N . LEU A 1 94 ? 17.884 3.885 -8.386 1.00 87.25 94 LEU A N 1
ATOM 770 C CA . LEU A 1 94 ? 16.598 3.357 -7.918 1.00 87.25 94 LEU A CA 1
ATOM 771 C C . LEU A 1 94 ? 15.721 2.998 -9.108 1.00 87.25 94 LEU A C 1
ATOM 773 O O . LEU A 1 94 ? 15.221 1.883 -9.195 1.00 87.25 94 LEU A O 1
ATOM 777 N N . ALA A 1 95 ? 15.565 3.951 -10.029 1.00 88.56 95 ALA A N 1
ATOM 778 C CA . ALA A 1 95 ? 14.735 3.798 -11.208 1.00 88.56 95 ALA A CA 1
ATOM 779 C C . ALA A 1 95 ? 15.218 2.636 -12.082 1.00 88.56 95 ALA A C 1
ATOM 781 O O . ALA A 1 95 ? 14.418 1.780 -12.444 1.00 88.56 95 ALA A O 1
ATOM 782 N N . SER A 1 96 ? 16.520 2.568 -12.374 1.00 90.56 96 SER A N 1
ATOM 783 C CA . SER A 1 96 ? 17.106 1.490 -13.179 1.00 90.56 96 SER A CA 1
ATOM 784 C C . SER A 1 96 ? 16.888 0.116 -12.540 1.00 90.56 96 SER A C 1
ATOM 786 O O . SER A 1 96 ? 16.400 -0.808 -13.195 1.00 90.56 96 SER A O 1
ATOM 788 N N . ARG A 1 97 ? 17.179 -0.008 -11.238 1.00 92.06 97 ARG A N 1
ATOM 789 C CA . ARG A 1 97 ? 17.029 -1.273 -10.518 1.00 92.06 97 ARG A CA 1
ATOM 790 C C . ARG A 1 97 ? 15.569 -1.708 -10.430 1.00 92.06 97 ARG A C 1
ATOM 792 O O . ARG A 1 97 ? 15.262 -2.853 -10.743 1.00 92.06 97 ARG A O 1
ATOM 799 N N . LEU A 1 98 ? 14.685 -0.785 -10.059 1.00 91.19 98 LEU A N 1
ATOM 800 C CA . LEU A 1 98 ? 13.250 -1.028 -9.994 1.00 91.19 98 LEU A CA 1
ATOM 801 C C . LEU A 1 98 ? 12.678 -1.429 -11.351 1.00 91.19 98 LEU A C 1
ATOM 803 O O . LEU A 1 98 ? 11.906 -2.377 -11.412 1.00 91.19 98 LEU A O 1
ATOM 807 N N . GLY A 1 99 ? 13.078 -0.756 -12.433 1.00 92.44 99 GLY A N 1
ATOM 808 C CA . GLY A 1 99 ? 12.668 -1.127 -13.786 1.00 92.44 99 GLY A CA 1
ATOM 809 C C . GLY A 1 99 ? 13.053 -2.569 -14.119 1.00 92.44 99 GLY A C 1
ATOM 810 O O . GLY A 1 99 ? 12.192 -3.356 -14.502 1.00 92.44 99 GLY A O 1
ATOM 811 N N . GLY A 1 100 ? 14.315 -2.946 -13.891 1.00 94.31 100 GLY A N 1
ATOM 812 C CA . GLY A 1 100 ? 14.783 -4.313 -14.139 1.00 94.31 100 GLY A CA 1
ATOM 813 C C . GLY A 1 100 ? 14.072 -5.370 -13.285 1.00 94.31 100 GLY A C 1
ATOM 814 O O . GLY A 1 100 ? 13.680 -6.417 -13.802 1.00 94.31 100 GLY A O 1
ATOM 815 N N . ASP A 1 101 ? 13.859 -5.097 -11.994 1.00 94.62 101 ASP A N 1
ATOM 816 C CA . ASP A 1 101 ? 13.168 -6.030 -11.098 1.00 94.62 101 ASP A CA 1
ATOM 817 C C . ASP A 1 101 ? 11.675 -6.167 -11.460 1.00 94.62 101 ASP A C 1
ATOM 819 O O . ASP A 1 101 ? 11.133 -7.272 -11.404 1.00 94.62 101 ASP A O 1
ATOM 823 N N . VAL A 1 102 ? 11.012 -5.080 -11.878 1.00 93.06 102 VAL A N 1
ATOM 824 C CA . VAL A 1 102 ? 9.621 -5.103 -12.368 1.00 93.06 102 VAL A CA 1
ATOM 825 C C . VAL A 1 102 ? 9.514 -5.897 -13.666 1.00 93.06 102 VAL A C 1
ATOM 827 O O . VAL A 1 102 ? 8.637 -6.752 -13.780 1.00 93.06 102 VAL A O 1
ATOM 830 N N . GLU A 1 103 ? 10.420 -5.677 -14.620 1.00 93.12 103 GLU A N 1
ATOM 831 C CA . GLU A 1 103 ? 10.448 -6.420 -15.883 1.00 93.12 103 GLU A CA 1
ATOM 832 C C . GLU A 1 103 ? 10.615 -7.926 -15.631 1.00 93.12 103 GLU A C 1
ATOM 834 O O . GLU A 1 103 ? 9.847 -8.743 -16.149 1.00 93.12 103 GLU A O 1
ATOM 839 N N . ALA A 1 104 ? 11.583 -8.302 -14.789 1.00 93.56 104 ALA A N 1
ATOM 840 C CA . ALA A 1 104 ? 11.814 -9.691 -14.403 1.00 93.56 104 ALA A CA 1
ATOM 841 C C . ALA A 1 104 ? 10.597 -10.293 -13.680 1.00 93.56 104 ALA A C 1
ATOM 843 O O . ALA A 1 104 ? 10.208 -11.438 -13.945 1.00 93.56 104 ALA A O 1
ATOM 844 N N . TYR A 1 105 ? 9.959 -9.519 -12.799 1.00 92.81 105 TYR A N 1
ATOM 845 C CA . TYR A 1 105 ? 8.759 -9.946 -12.089 1.00 92.81 105 TYR A CA 1
ATOM 846 C C . TYR A 1 105 ? 7.592 -10.222 -13.044 1.00 92.81 105 TYR A C 1
ATOM 848 O O . TYR A 1 105 ? 6.984 -11.288 -12.974 1.00 92.81 105 TYR A O 1
ATOM 856 N N . ILE A 1 106 ? 7.308 -9.322 -13.986 1.00 90.94 106 ILE A N 1
ATOM 857 C CA . ILE A 1 106 ? 6.237 -9.528 -14.970 1.00 90.94 106 ILE A CA 1
ATOM 858 C C . ILE A 1 106 ? 6.551 -10.739 -15.858 1.00 90.94 106 ILE A C 1
ATOM 860 O O . ILE A 1 106 ? 5.689 -11.595 -16.045 1.00 90.94 106 ILE A O 1
ATOM 864 N N . LYS A 1 107 ? 7.793 -10.874 -16.348 1.00 90.00 107 LYS A N 1
ATOM 865 C CA . LYS A 1 107 ? 8.212 -12.009 -17.192 1.00 90.00 107 LYS A CA 1
ATOM 866 C C . LYS A 1 107 ? 8.079 -13.359 -16.486 1.00 90.00 107 LYS A C 1
ATOM 868 O O . LYS A 1 107 ? 7.642 -14.327 -17.104 1.00 90.00 107 LYS A O 1
ATOM 873 N N . SER A 1 108 ? 8.417 -13.431 -15.199 1.00 90.69 108 SER A N 1
ATOM 874 C CA . SER A 1 108 ? 8.243 -14.655 -14.397 1.00 90.69 108 SER A CA 1
ATOM 875 C C . SER A 1 108 ? 6.777 -15.002 -14.112 1.00 90.69 108 SER A C 1
ATOM 877 O O . SER A 1 108 ? 6.480 -16.157 -13.827 1.00 90.69 108 SER A O 1
ATOM 879 N N . ASN A 1 109 ? 5.863 -14.039 -14.260 1.00 88.50 109 ASN A N 1
ATOM 880 C CA . ASN A 1 109 ? 4.421 -14.206 -14.067 1.00 88.50 109 ASN A CA 1
ATOM 881 C C . ASN A 1 109 ? 3.637 -14.033 -15.382 1.00 88.50 109 ASN A C 1
ATOM 883 O O . ASN A 1 109 ? 2.440 -13.745 -15.369 1.00 88.50 109 ASN A O 1
ATOM 887 N N . LEU A 1 110 ? 4.302 -14.193 -16.533 1.00 85.62 110 LEU A N 1
ATOM 888 C CA . LEU A 1 110 ? 3.754 -13.801 -17.833 1.00 85.62 110 LEU A CA 1
ATOM 889 C C . LEU A 1 110 ? 2.489 -14.576 -18.215 1.00 85.62 110 LEU A C 1
ATOM 891 O O . LEU A 1 110 ? 1.632 -14.018 -18.890 1.00 85.62 110 LEU A O 1
ATOM 895 N N . SER A 1 111 ? 2.358 -15.836 -17.785 1.00 85.38 111 SER A N 1
ATOM 896 C CA . SER A 1 111 ? 1.151 -16.638 -18.025 1.00 85.38 111 SER A CA 1
ATOM 897 C C . SER A 1 111 ? -0.098 -15.932 -17.508 1.00 85.38 111 SER A C 1
ATOM 899 O O . SER A 1 111 ? -1.066 -15.828 -18.246 1.00 85.38 111 SER A O 1
ATOM 901 N N . ARG A 1 112 ? -0.018 -15.357 -16.304 1.00 84.25 112 ARG A N 1
ATOM 902 C CA . ARG A 1 112 ? -1.109 -14.607 -15.686 1.00 84.25 112 ARG A CA 1
ATOM 903 C C . ARG A 1 112 ? -1.407 -13.317 -16.439 1.00 84.25 112 ARG A C 1
ATOM 905 O O . ARG A 1 112 ? -2.553 -13.025 -16.736 1.00 84.25 112 ARG A O 1
ATOM 912 N N . PHE A 1 113 ? -0.383 -12.525 -16.757 1.00 83.19 113 PHE A N 1
ATOM 913 C CA . PHE A 1 113 ? -0.597 -11.252 -17.457 1.00 83.19 113 PHE A CA 1
ATOM 914 C C . PHE A 1 113 ? -1.130 -11.437 -18.886 1.00 83.19 113 PHE A C 1
ATOM 916 O O . PHE A 1 113 ? -1.771 -10.532 -19.404 1.00 83.19 113 PHE A O 1
ATOM 923 N N . ARG A 1 114 ? -0.895 -12.600 -19.509 1.00 81.31 114 ARG A N 1
ATOM 924 C CA . ARG A 1 114 ? -1.445 -12.964 -20.825 1.00 81.31 114 ARG A CA 1
ATOM 925 C C . ARG A 1 114 ? -2.907 -13.404 -20.799 1.00 81.31 114 ARG A C 1
ATOM 927 O O . ARG A 1 114 ? -3.483 -13.541 -21.871 1.00 81.31 114 ARG A O 1
ATOM 934 N N . GLU A 1 115 ? -3.489 -13.646 -19.627 1.00 85.31 115 GLU A N 1
ATOM 935 C CA . GLU A 1 115 ? -4.928 -13.924 -19.505 1.00 85.31 115 GLU A CA 1
ATOM 936 C C . GLU A 1 115 ? -5.774 -12.674 -19.791 1.00 85.31 115 GLU A C 1
ATOM 938 O O . GLU A 1 115 ? -6.962 -12.798 -20.065 1.00 85.31 115 GLU A O 1
ATOM 943 N N . PHE A 1 116 ? -5.162 -11.486 -19.766 1.00 84.56 116 PHE A N 1
ATOM 944 C CA . PHE A 1 116 ? -5.832 -10.206 -19.963 1.00 84.56 116 PHE A CA 1
ATOM 945 C C . PHE A 1 116 ? -5.496 -9.604 -21.329 1.00 84.56 116 PHE A C 1
ATOM 947 O O . PHE A 1 116 ? -4.332 -9.564 -21.734 1.00 84.56 116 PHE A O 1
ATOM 954 N N . ASP A 1 117 ? -6.512 -9.055 -21.996 1.00 81.81 117 ASP A N 1
ATOM 955 C CA . ASP A 1 117 ? -6.348 -8.344 -23.270 1.00 81.81 117 ASP A CA 1
ATOM 956 C C . ASP A 1 117 ? -5.626 -6.993 -23.103 1.00 81.81 117 ASP A C 1
ATOM 958 O O . ASP A 1 117 ? -4.924 -6.535 -24.006 1.00 81.81 117 ASP A O 1
ATOM 962 N N . GLU A 1 118 ? -5.779 -6.353 -21.938 1.00 84.69 118 GLU A N 1
ATOM 963 C CA . GLU A 1 118 ? -5.182 -5.058 -21.603 1.00 84.69 118 GLU A CA 1
ATOM 964 C C . GLU A 1 118 ? -4.679 -5.045 -20.150 1.00 84.69 118 GLU A C 1
ATOM 966 O O . GLU A 1 118 ? -5.381 -5.445 -19.221 1.00 84.69 118 GLU A O 1
ATOM 971 N N . VAL A 1 119 ? -3.480 -4.500 -19.932 1.00 83.56 119 VAL A N 1
ATOM 972 C CA . VAL A 1 119 ? -2.915 -4.223 -18.606 1.00 83.56 119 VAL A CA 1
ATOM 973 C C . VAL A 1 119 ? -2.804 -2.711 -18.421 1.00 83.56 119 VAL A C 1
ATOM 975 O O . VAL A 1 119 ? -1.899 -2.055 -18.943 1.00 83.56 119 VAL A O 1
ATOM 978 N N . ALA A 1 120 ? -3.736 -2.142 -17.655 1.00 82.44 120 ALA A N 1
ATOM 979 C CA . ALA A 1 120 ? -3.713 -0.728 -17.301 1.00 82.44 120 ALA A CA 1
ATOM 980 C C . ALA A 1 120 ? -2.679 -0.455 -16.196 1.00 82.44 120 ALA A C 1
ATOM 982 O O . ALA A 1 120 ? -2.795 -0.956 -15.076 1.00 82.44 120 ALA A O 1
ATOM 983 N N . VAL A 1 121 ? -1.683 0.381 -16.493 1.00 82.94 121 VAL A N 1
ATOM 984 C CA . VAL A 1 121 ? -0.615 0.740 -15.551 1.00 82.94 121 VAL A CA 1
ATOM 985 C C . VAL A 1 121 ? -0.850 2.141 -14.995 1.00 82.94 121 VAL A C 1
ATOM 987 O O . VAL A 1 121 ? -0.886 3.133 -15.733 1.00 82.94 121 VAL A O 1
ATOM 990 N N . TYR A 1 122 ? -0.957 2.213 -13.669 1.00 81.38 122 TYR A N 1
ATOM 991 C CA . TYR A 1 122 ? -1.132 3.439 -12.897 1.00 81.38 122 TYR A CA 1
ATOM 992 C C . TYR A 1 122 ? 0.117 3.710 -12.055 1.00 81.38 122 TYR A C 1
ATOM 994 O O . TYR A 1 122 ? 0.627 2.820 -11.378 1.00 81.38 122 TYR A O 1
ATOM 1002 N N . TYR A 1 123 ? 0.599 4.951 -12.076 1.00 79.81 123 TYR A N 1
ATOM 1003 C CA . TYR A 1 123 ? 1.699 5.412 -11.233 1.00 79.81 123 TYR A CA 1
ATOM 1004 C C . TYR A 1 123 ? 1.299 6.711 -10.534 1.00 79.81 123 TYR A C 1
ATOM 1006 O O . TYR A 1 123 ? 0.777 7.626 -11.179 1.00 79.81 123 TYR A O 1
ATOM 1014 N N . ASP A 1 124 ? 1.545 6.785 -9.226 1.00 71.38 124 ASP A N 1
ATOM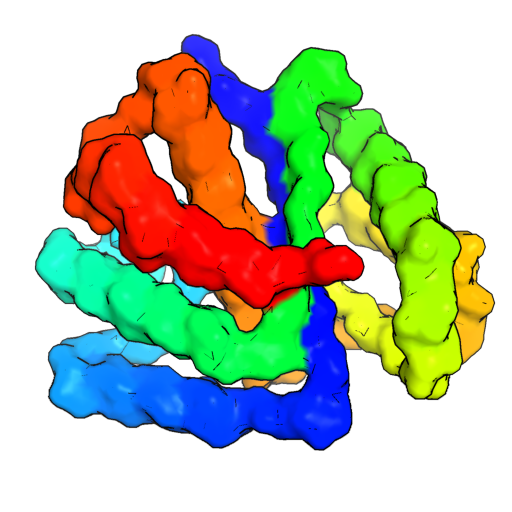 1015 C CA . ASP A 1 124 ? 1.094 7.864 -8.331 1.00 71.38 124 ASP A CA 1
ATOM 1016 C C . ASP A 1 124 ? 1.688 9.246 -8.652 1.00 71.38 124 ASP A C 1
ATOM 1018 O O . ASP A 1 124 ? 1.238 10.260 -8.121 1.00 71.38 124 ASP A O 1
ATOM 1022 N N . GLY A 1 125 ? 2.651 9.304 -9.574 1.00 66.19 125 GLY A N 1
ATOM 1023 C CA . GLY A 1 125 ? 3.267 10.545 -10.014 1.00 66.19 125 GLY A CA 1
ATOM 1024 C C . GLY A 1 125 ? 4.497 10.939 -9.205 1.00 66.19 125 GLY A C 1
ATOM 1025 O O . GLY A 1 125 ? 4.840 12.120 -9.204 1.00 66.19 125 GLY A O 1
ATOM 1026 N N . GLY A 1 126 ? 5.180 9.978 -8.569 1.00 73.06 126 GLY A N 1
ATOM 1027 C CA . GLY A 1 126 ? 6.508 10.176 -7.989 1.00 73.06 126 GLY A CA 1
ATOM 1028 C C . GLY A 1 126 ? 7.586 10.592 -9.012 1.00 73.06 126 GLY A C 1
ATOM 1029 O O . GLY A 1 126 ? 7.336 11.244 -10.027 1.00 73.06 126 GLY A O 1
ATOM 1030 N N . GLN A 1 127 ? 8.842 10.208 -8.778 1.00 78.25 127 GLN A N 1
ATOM 1031 C CA . GLN A 1 127 ? 9.967 10.692 -9.594 1.00 78.25 127 GLN A CA 1
ATOM 1032 C C . GLN A 1 127 ? 9.825 10.350 -11.091 1.00 78.25 127 GLN A C 1
ATOM 1034 O O . GLN A 1 127 ? 9.473 9.229 -11.464 1.00 78.25 127 GLN A O 1
ATOM 1039 N N . LYS A 1 128 ? 10.149 11.318 -11.966 1.00 82.50 128 LYS A N 1
ATOM 1040 C CA . LYS A 1 128 ? 10.057 11.160 -13.432 1.00 82.50 128 LYS A CA 1
ATOM 1041 C C . LYS A 1 128 ? 10.920 10.008 -13.957 1.00 82.50 128 LYS A C 1
ATOM 1043 O O . LYS A 1 128 ? 10.494 9.309 -14.873 1.00 82.50 128 LYS A O 1
ATOM 1048 N N . SER A 1 129 ? 12.108 9.811 -13.381 1.00 82.88 129 SER A N 1
ATOM 1049 C CA . SER A 1 129 ? 13.015 8.708 -13.724 1.00 82.88 129 SER A CA 1
ATOM 1050 C C . SER A 1 129 ? 12.376 7.349 -13.434 1.00 82.88 129 SER A C 1
ATOM 1052 O O . SER A 1 129 ? 12.386 6.479 -14.301 1.00 82.88 129 SER A O 1
ATOM 1054 N N . VAL A 1 130 ? 11.735 7.201 -12.271 1.00 82.44 130 VAL A N 1
ATOM 1055 C CA . VAL A 1 130 ? 11.005 5.985 -11.881 1.00 82.44 130 VAL A CA 1
ATOM 1056 C C . VAL A 1 130 ? 9.836 5.713 -12.825 1.00 82.44 130 VAL A C 1
ATOM 1058 O O . VAL A 1 130 ? 9.727 4.607 -13.341 1.00 82.44 130 VAL A O 1
ATOM 1061 N N . ASN A 1 131 ? 9.013 6.720 -13.138 1.00 84.50 131 ASN A N 1
ATOM 1062 C CA . ASN A 1 131 ? 7.902 6.556 -14.086 1.00 84.50 131 ASN A CA 1
ATOM 1063 C C . ASN A 1 131 ? 8.394 6.056 -15.458 1.00 84.50 131 ASN A C 1
ATOM 1065 O O . ASN A 1 131 ? 7.835 5.120 -16.025 1.00 84.50 131 ASN A O 1
ATOM 1069 N N . LYS A 1 132 ? 9.484 6.643 -15.974 1.00 86.38 132 LYS A N 1
ATOM 1070 C CA . LYS A 1 132 ? 10.092 6.213 -17.240 1.00 86.38 132 LYS A CA 1
ATOM 1071 C C . LYS A 1 132 ? 10.607 4.773 -17.168 1.00 86.38 132 LYS A C 1
ATOM 1073 O O . LYS A 1 132 ? 10.385 4.011 -18.101 1.00 86.38 132 LYS A O 1
ATOM 1078 N N . ALA A 1 133 ? 11.278 4.401 -16.079 1.00 88.56 133 ALA A N 1
ATOM 1079 C CA . ALA A 1 133 ? 11.800 3.050 -15.908 1.00 88.56 133 ALA A CA 1
ATOM 1080 C C . ALA A 1 133 ? 10.685 2.000 -15.809 1.00 88.56 133 ALA A C 1
ATOM 1082 O O . ALA A 1 133 ? 10.785 0.957 -16.445 1.00 88.56 133 ALA A O 1
ATOM 1083 N N . LEU A 1 134 ? 9.604 2.300 -15.081 1.00 87.31 134 LEU A N 1
ATOM 1084 C CA . LEU A 1 134 ? 8.434 1.425 -14.995 1.00 87.31 134 LEU A CA 1
ATOM 1085 C C . LEU A 1 134 ? 7.783 1.235 -16.366 1.00 87.31 134 LEU A C 1
ATOM 1087 O O . LEU A 1 134 ? 7.546 0.102 -16.764 1.00 87.31 134 LEU A O 1
ATOM 1091 N N . ARG A 1 135 ? 7.559 2.320 -17.120 1.00 87.88 135 ARG A N 1
ATOM 1092 C CA . ARG A 1 135 ? 7.033 2.238 -18.494 1.00 87.88 135 ARG A CA 1
ATOM 1093 C C . ARG A 1 135 ? 7.876 1.318 -19.372 1.00 87.88 135 ARG A C 1
ATOM 1095 O O . ARG A 1 135 ? 7.364 0.365 -19.940 1.00 87.88 135 ARG A O 1
ATOM 1102 N N . ASN A 1 136 ? 9.188 1.541 -19.394 1.00 89.25 136 ASN A N 1
ATOM 1103 C CA . ASN A 1 136 ? 10.095 0.696 -20.165 1.00 89.25 136 ASN A CA 1
ATOM 1104 C C . ASN A 1 136 ? 10.027 -0.780 -19.734 1.00 89.25 136 ASN A C 1
ATOM 1106 O O . ASN A 1 136 ? 10.077 -1.659 -20.586 1.00 89.25 136 ASN A O 1
ATOM 1110 N N . ALA A 1 137 ? 9.902 -1.054 -18.432 1.00 90.94 137 ALA A N 1
ATOM 1111 C CA . ALA A 1 137 ? 9.809 -2.411 -17.901 1.00 90.94 137 ALA A CA 1
ATOM 1112 C C . ALA A 1 137 ? 8.521 -3.127 -18.334 1.00 90.94 137 ALA A C 1
ATOM 1114 O O . ALA A 1 137 ? 8.573 -4.281 -18.759 1.00 90.94 137 ALA A O 1
ATOM 1115 N N . PHE A 1 138 ? 7.374 -2.445 -18.260 1.00 88.62 138 PHE A N 1
ATOM 1116 C CA . PHE A 1 138 ? 6.097 -2.989 -18.725 1.00 88.62 138 PHE A CA 1
ATOM 1117 C C . PHE A 1 138 ? 6.099 -3.193 -20.245 1.00 88.62 138 PHE A C 1
ATOM 1119 O O . PHE A 1 138 ? 5.721 -4.274 -20.682 1.00 88.62 138 PHE A O 1
ATOM 1126 N N . ASP A 1 139 ? 6.602 -2.234 -21.030 1.00 88.31 139 ASP A N 1
ATOM 1127 C CA . ASP A 1 139 ? 6.700 -2.345 -22.498 1.00 88.31 139 ASP A CA 1
ATOM 1128 C C . ASP A 1 139 ? 7.678 -3.447 -22.954 1.00 88.31 139 ASP A C 1
ATOM 1130 O O . ASP A 1 139 ? 7.533 -4.010 -24.038 1.00 88.31 139 ASP A O 1
ATOM 1134 N N . ALA A 1 140 ? 8.708 -3.744 -22.154 1.00 88.12 140 ALA A N 1
ATOM 1135 C CA . ALA A 1 140 ? 9.668 -4.810 -22.441 1.00 88.12 140 ALA A CA 1
ATOM 1136 C C . ALA A 1 140 ? 9.166 -6.199 -22.014 1.00 88.12 140 ALA A C 1
ATOM 1138 O O . ALA A 1 140 ? 9.577 -7.215 -22.586 1.00 88.12 140 ALA A O 1
ATOM 1139 N N . ALA A 1 141 ? 8.326 -6.267 -20.978 1.00 87.31 141 ALA A N 1
ATOM 1140 C CA . ALA A 1 141 ? 7.803 -7.521 -20.444 1.00 87.31 141 ALA A CA 1
ATOM 1141 C C . ALA A 1 141 ? 6.483 -7.950 -21.098 1.00 87.31 141 ALA A C 1
ATOM 1143 O O . ALA A 1 141 ? 6.276 -9.140 -21.345 1.00 87.31 141 ALA A O 1
ATOM 1144 N N . LEU A 1 142 ? 5.607 -6.990 -21.381 1.00 81.69 142 LEU A N 1
ATOM 1145 C CA . LEU A 1 142 ? 4.343 -7.163 -22.082 1.00 81.69 142 LEU A CA 1
ATOM 1146 C C . LEU A 1 142 ? 4.539 -6.633 -23.500 1.00 81.69 142 LEU A C 1
ATOM 1148 O O . LEU A 1 142 ? 5.150 -5.587 -23.678 1.00 81.69 142 LEU A O 1
ATOM 1152 N N . ALA A 1 143 ? 4.046 -7.335 -24.521 1.00 70.81 143 ALA A N 1
ATOM 1153 C CA . ALA A 1 143 ? 4.076 -6.781 -25.873 1.00 70.81 143 ALA A CA 1
ATOM 1154 C C . ALA A 1 143 ? 3.434 -5.379 -25.862 1.00 70.81 143 ALA A C 1
ATOM 1156 O O . ALA A 1 143 ? 2.449 -5.152 -25.160 1.00 70.81 143 ALA A O 1
ATOM 1157 N N . SER A 1 144 ? 3.998 -4.430 -26.610 1.00 59.06 144 SER A N 1
ATOM 1158 C CA . SER A 1 144 ? 3.670 -2.995 -26.533 1.00 59.06 144 SER A CA 1
ATOM 1159 C C . SER A 1 144 ? 2.205 -2.640 -26.833 1.00 59.06 144 SER A C 1
ATOM 1161 O O . SER A 1 144 ? 1.787 -1.510 -26.607 1.00 59.06 144 SER A O 1
ATOM 1163 N N . ASN A 1 145 ? 1.413 -3.594 -27.324 1.00 58.50 145 ASN A N 1
ATOM 1164 C CA . ASN A 1 145 ? -0.026 -3.486 -27.550 1.00 58.50 145 ASN A CA 1
ATOM 1165 C C . ASN A 1 145 ? -0.896 -3.916 -26.350 1.00 58.50 145 ASN A C 1
ATOM 1167 O O . ASN A 1 145 ? -2.111 -3.786 -26.437 1.00 58.50 145 ASN A O 1
ATOM 1171 N N . VAL A 1 146 ? -0.300 -4.433 -25.270 1.00 72.75 146 VAL A N 1
ATOM 1172 C CA . VAL A 1 146 ? -1.011 -4.940 -24.080 1.00 72.75 146 VAL A CA 1
ATOM 1173 C C . VAL A 1 146 ? -0.983 -3.928 -22.931 1.00 72.75 146 VAL A C 1
ATOM 1175 O O . VAL A 1 146 ? -1.943 -3.830 -22.173 1.00 72.75 146 VAL A O 1
ATOM 1178 N N . ALA A 1 147 ? 0.096 -3.156 -22.779 1.00 78.06 147 ALA A N 1
ATOM 1179 C CA . ALA A 1 147 ? 0.225 -2.183 -21.696 1.00 78.06 147 ALA A CA 1
ATOM 1180 C C . ALA A 1 147 ? -0.371 -0.817 -22.079 1.00 78.06 147 ALA A C 1
ATOM 1182 O O . ALA A 1 147 ? 0.098 -0.165 -23.013 1.00 78.06 147 ALA A O 1
ATOM 1183 N N . THR A 1 148 ? -1.337 -0.327 -21.296 1.00 81.44 148 THR A N 1
ATOM 1184 C CA . THR A 1 148 ? -1.887 1.026 -21.469 1.00 81.44 148 THR A CA 1
ATOM 1185 C C . THR A 1 148 ? -1.645 1.877 -20.239 1.00 81.44 148 THR A C 1
ATOM 1187 O O . THR A 1 148 ? -1.951 1.503 -19.109 1.00 81.44 148 THR A O 1
ATOM 1190 N N . TYR A 1 149 ? -1.164 3.095 -20.457 1.00 82.00 149 TYR A N 1
ATOM 1191 C CA . TYR A 1 149 ? -0.855 4.019 -19.376 1.00 82.00 149 TYR A CA 1
ATOM 1192 C C . TYR A 1 149 ? -1.945 5.074 -19.235 1.00 82.00 149 TYR A C 1
ATOM 1194 O O . TYR A 1 149 ? -2.060 5.977 -20.068 1.00 82.00 149 TYR A O 1
ATOM 1202 N N . LYS A 1 150 ? -2.727 4.981 -18.160 1.00 76.19 150 LYS A N 1
ATOM 1203 C CA . LYS A 1 150 ? -3.879 5.855 -17.907 1.00 76.19 150 LYS A CA 1
ATOM 1204 C C . LYS A 1 150 ? -3.653 6.668 -16.633 1.00 76.19 150 LYS A C 1
ATOM 1206 O O . LYS A 1 150 ? -2.940 6.255 -15.720 1.00 76.19 150 LYS A O 1
ATOM 1211 N N . LYS A 1 151 ? -4.286 7.840 -16.549 1.00 75.69 151 LYS A N 1
ATOM 1212 C CA . LYS A 1 151 ? -4.518 8.463 -15.240 1.00 75.69 151 LYS A CA 1
ATOM 1213 C C . LYS A 1 151 ? -5.651 7.685 -14.562 1.00 75.69 151 LYS A C 1
ATOM 1215 O O . LYS A 1 151 ? -6.626 7.370 -15.245 1.00 75.69 151 LYS A O 1
ATOM 1220 N N . PRO A 1 152 ? -5.546 7.369 -13.265 1.00 70.56 152 PRO A N 1
ATOM 1221 C CA . PRO A 1 152 ? -6.623 6.677 -12.577 1.00 70.56 152 PRO A CA 1
ATOM 1222 C C . PRO A 1 152 ? -7.855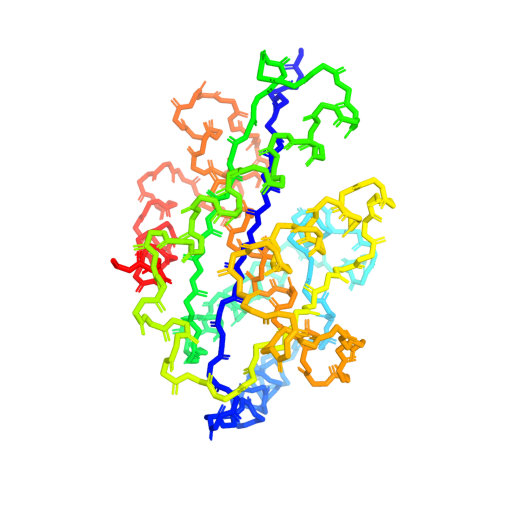 7.559 -12.521 1.00 70.56 152 PRO A C 1
ATOM 1224 O O . PRO A 1 152 ? -7.755 8.783 -12.355 1.00 70.56 152 PRO A O 1
ATOM 1227 N N . ARG A 1 153 ? -9.022 6.926 -12.634 1.00 75.31 153 ARG A N 1
ATOM 1228 C CA . ARG A 1 153 ? -10.283 7.603 -12.350 1.00 75.31 153 ARG A CA 1
ATOM 1229 C C . ARG A 1 153 ? -10.334 7.921 -10.859 1.00 75.31 153 ARG A C 1
ATOM 1231 O O . ARG A 1 153 ? -9.557 7.399 -10.059 1.00 75.31 153 ARG A O 1
ATOM 1238 N N . TYR A 1 154 ? -11.263 8.788 -10.478 1.00 69.69 154 TYR A N 1
ATOM 1239 C CA . TYR A 1 154 ? -11.444 9.159 -9.077 1.00 69.69 154 TYR A CA 1
ATOM 1240 C C . TYR A 1 154 ? -11.653 7.929 -8.173 1.00 69.69 154 TYR A C 1
ATOM 1242 O O . TYR A 1 154 ? -11.064 7.858 -7.100 1.00 69.69 154 TYR A O 1
ATOM 1250 N N . GLU A 1 155 ? -12.411 6.942 -8.649 1.00 71.88 155 GLU A N 1
ATOM 1251 C CA . GLU A 1 155 ? -12.704 5.692 -7.936 1.00 71.88 155 GLU A CA 1
ATOM 1252 C C . GLU A 1 155 ? -11.468 4.795 -7.776 1.00 71.88 155 GLU A C 1
ATOM 1254 O O . GLU A 1 155 ? -11.262 4.207 -6.718 1.00 71.88 155 GLU A O 1
ATOM 1259 N N . ASP A 1 156 ? -10.576 4.776 -8.770 1.00 79.69 156 ASP A N 1
ATOM 1260 C CA . ASP A 1 156 ? -9.373 3.935 -8.758 1.00 79.69 156 ASP A CA 1
ATOM 1261 C C . ASP A 1 156 ? -8.297 4.475 -7.788 1.00 79.69 156 ASP A C 1
ATOM 1263 O O . ASP A 1 156 ? -7.329 3.783 -7.467 1.00 79.69 156 ASP A O 1
ATOM 1267 N N . LYS A 1 157 ? -8.464 5.697 -7.251 1.00 84.38 157 LYS A N 1
ATOM 1268 C CA . LYS A 1 157 ? -7.546 6.274 -6.250 1.00 84.38 157 LYS A CA 1
ATOM 1269 C C . LYS A 1 157 ? -7.441 5.425 -4.984 1.00 84.38 157 LYS A C 1
ATOM 1271 O O . LYS A 1 157 ? -6.433 5.522 -4.284 1.00 84.38 157 LYS A O 1
ATOM 1276 N N . CYS A 1 158 ? -8.443 4.604 -4.663 1.00 89.88 158 CYS A N 1
ATOM 1277 C CA . CYS A 1 158 ? -8.357 3.698 -3.520 1.00 89.88 158 CYS A CA 1
ATOM 1278 C C . CYS A 1 158 ? -7.283 2.611 -3.709 1.00 89.88 158 CYS A C 1
ATOM 1280 O O . CYS A 1 158 ? -6.755 2.107 -2.720 1.00 89.88 158 CYS A O 1
ATOM 1282 N N . LEU A 1 159 ? -6.910 2.281 -4.954 1.00 92.50 159 LEU A N 1
ATOM 1283 C CA . LEU A 1 159 ? -5.848 1.316 -5.249 1.00 92.50 159 LEU A CA 1
ATOM 1284 C C . LEU A 1 159 ? -4.466 1.867 -4.877 1.00 92.50 159 LEU A C 1
ATOM 1286 O O . LEU A 1 159 ? -3.651 1.136 -4.320 1.00 92.50 159 LEU A O 1
ATOM 1290 N N . TYR A 1 160 ? -4.221 3.166 -5.080 1.00 90.31 160 TYR A N 1
ATOM 1291 C CA . TYR A 1 160 ? -3.001 3.810 -4.578 1.00 90.31 160 TYR A CA 1
ATOM 1292 C C . TYR A 1 160 ? -2.950 3.852 -3.057 1.00 90.31 160 TYR A C 1
ATOM 1294 O O . TYR A 1 160 ? -1.909 3.591 -2.467 1.00 90.31 160 TYR A O 1
ATOM 1302 N N . GLN A 1 161 ? -4.084 4.122 -2.416 1.00 93.44 161 GLN A N 1
ATOM 1303 C CA . GLN A 1 161 ? -4.177 4.093 -0.959 1.00 93.44 161 GLN A CA 1
ATOM 1304 C C . GLN A 1 161 ? -3.932 2.672 -0.415 1.00 93.44 161 GLN A C 1
ATOM 1306 O O . GLN A 1 161 ? -3.277 2.493 0.610 1.00 93.44 161 GLN A O 1
ATOM 1311 N N . ALA A 1 162 ? -4.393 1.637 -1.129 1.00 95.88 162 ALA A N 1
ATOM 1312 C CA . ALA A 1 162 ? -4.060 0.250 -0.814 1.00 95.88 162 ALA A CA 1
ATOM 1313 C C . ALA A 1 162 ? -2.561 -0.042 -1.017 1.00 95.88 162 ALA A C 1
ATOM 1315 O O . ALA A 1 162 ? -1.962 -0.730 -0.190 1.00 95.88 162 ALA A O 1
ATOM 1316 N N . ALA A 1 163 ? -1.938 0.506 -2.067 1.00 93.94 163 ALA A N 1
ATOM 1317 C CA . ALA A 1 163 ? -0.497 0.397 -2.289 1.00 93.94 163 ALA A CA 1
ATOM 1318 C C . ALA A 1 163 ? 0.303 1.049 -1.147 1.00 93.94 163 ALA A C 1
ATOM 1320 O O . ALA A 1 163 ? 1.210 0.411 -0.608 1.00 93.94 163 ALA A O 1
ATOM 1321 N N . ASP A 1 164 ? -0.077 2.256 -0.712 1.00 94.00 164 ASP A N 1
ATOM 1322 C CA . ASP A 1 164 ? 0.506 2.924 0.459 1.00 94.00 164 ASP A CA 1
ATOM 1323 C C . ASP A 1 164 ? 0.336 2.085 1.736 1.00 94.00 164 ASP A C 1
ATOM 1325 O O . ASP A 1 164 ? 1.303 1.851 2.469 1.00 94.00 164 ASP A O 1
ATOM 1329 N N . TYR A 1 165 ? -0.861 1.536 1.966 1.00 97.00 165 TYR A N 1
ATOM 1330 C CA . TYR A 1 165 ? -1.114 0.643 3.095 1.00 97.00 165 TYR A CA 1
ATOM 1331 C C . TYR A 1 165 ? -0.176 -0.569 3.083 1.00 97.00 165 TYR A C 1
ATOM 1333 O O . TYR A 1 165 ? 0.501 -0.831 4.079 1.00 97.00 165 TYR A O 1
ATOM 1341 N N . PHE A 1 166 ? -0.087 -1.299 1.967 1.00 96.81 166 PHE A N 1
ATOM 1342 C CA . PHE A 1 166 ? 0.790 -2.467 1.873 1.00 96.81 166 PHE A CA 1
ATOM 1343 C C . PHE A 1 166 ? 2.263 -2.095 2.034 1.00 96.81 166 PHE A C 1
ATOM 1345 O O . PHE A 1 166 ? 2.969 -2.749 2.805 1.00 96.81 166 PHE A O 1
ATOM 1352 N N . CYS A 1 167 ? 2.713 -1.032 1.366 1.00 93.62 167 CYS A N 1
ATOM 1353 C CA . CYS A 1 167 ? 4.074 -0.516 1.483 1.00 93.62 167 CYS A CA 1
ATOM 1354 C C . CYS A 1 167 ? 4.420 -0.211 2.948 1.00 93.62 167 CYS A C 1
ATOM 1356 O O . CYS A 1 167 ? 5.434 -0.676 3.477 1.00 93.62 167 CYS A O 1
ATOM 1358 N N . SER A 1 168 ? 3.513 0.469 3.645 1.00 95.12 168 SER A N 1
ATOM 1359 C CA . SER A 1 168 ? 3.669 0.833 5.047 1.00 95.12 168 SER A CA 1
ATOM 1360 C C . SER A 1 168 ? 3.670 -0.363 6.000 1.00 95.12 168 SER A C 1
ATOM 1362 O O . SER A 1 168 ? 4.462 -0.386 6.945 1.00 95.12 168 SER A O 1
ATOM 1364 N N . ILE A 1 169 ? 2.836 -1.382 5.764 1.00 97.12 169 ILE A N 1
ATOM 1365 C CA . ILE A 1 169 ? 2.865 -2.622 6.556 1.00 97.12 169 ILE A CA 1
ATOM 1366 C C . ILE A 1 169 ? 4.184 -3.380 6.335 1.00 97.12 169 ILE A C 1
ATOM 1368 O O . ILE A 1 169 ? 4.774 -3.882 7.293 1.00 97.12 169 ILE A O 1
ATOM 1372 N N . GLU A 1 170 ? 4.697 -3.450 5.107 1.00 95.81 170 GLU A N 1
ATOM 1373 C CA . GLU A 1 170 ? 5.992 -4.092 4.837 1.00 95.81 170 GLU A CA 1
ATOM 1374 C C . GLU A 1 170 ? 7.167 -3.317 5.455 1.00 95.81 170 GLU A C 1
ATOM 1376 O O . GLU A 1 170 ? 8.086 -3.924 6.017 1.00 95.81 170 GLU A O 1
ATOM 1381 N N . LEU A 1 171 ? 7.114 -1.982 5.431 1.00 93.88 171 LEU A N 1
ATOM 1382 C CA . LEU A 1 171 ? 8.088 -1.125 6.104 1.00 93.88 171 LEU A CA 1
ATOM 1383 C C . LEU A 1 171 ? 8.037 -1.301 7.626 1.00 93.88 171 LEU A C 1
ATOM 1385 O O . LEU A 1 171 ? 9.083 -1.430 8.266 1.00 93.88 171 LEU A O 1
ATOM 1389 N N . ALA A 1 172 ? 6.835 -1.353 8.208 1.00 95.31 172 ALA A N 1
ATOM 1390 C CA . ALA A 1 172 ? 6.647 -1.646 9.625 1.00 95.31 172 ALA A CA 1
ATOM 1391 C C . ALA A 1 172 ? 7.288 -2.985 9.995 1.00 95.31 172 ALA A C 1
ATOM 1393 O O . ALA A 1 172 ? 8.055 -3.044 10.956 1.00 95.31 172 ALA A O 1
ATOM 1394 N N . ALA A 1 173 ? 7.053 -4.033 9.198 1.00 95.88 173 ALA A N 1
ATOM 1395 C CA . ALA A 1 173 ? 7.657 -5.341 9.422 1.00 95.88 173 ALA A CA 1
ATOM 1396 C C . ALA A 1 173 ? 9.188 -5.263 9.462 1.00 95.88 173 ALA A C 1
ATOM 1398 O O . ALA A 1 173 ? 9.789 -5.763 10.410 1.00 95.88 173 ALA A O 1
ATOM 1399 N N . LYS A 1 174 ? 9.811 -4.554 8.511 1.00 93.56 174 LYS A N 1
ATOM 1400 C CA . LYS A 1 174 ? 11.270 -4.362 8.504 1.00 93.56 174 LYS A CA 1
ATOM 1401 C C . LYS A 1 174 ? 11.779 -3.607 9.724 1.00 93.56 174 LYS A C 1
ATOM 1403 O O . LYS A 1 174 ? 12.813 -3.972 10.278 1.00 93.56 174 LYS A O 1
ATOM 1408 N N . ARG A 1 175 ? 11.047 -2.589 10.176 1.00 92.88 175 ARG A N 1
ATOM 1409 C CA . ARG A 1 175 ? 11.415 -1.826 11.375 1.00 92.88 175 ARG A CA 1
ATOM 1410 C C . ARG A 1 175 ? 11.324 -2.656 12.650 1.00 92.88 175 ARG A C 1
ATOM 1412 O O . ARG A 1 175 ? 12.218 -2.556 13.485 1.00 92.88 175 ARG A O 1
ATOM 1419 N N . TYR A 1 176 ? 10.291 -3.486 12.793 1.00 95.38 176 TYR A N 1
ATOM 1420 C CA . TYR A 1 176 ? 10.201 -4.426 13.913 1.00 95.38 176 TYR A CA 1
ATOM 1421 C C . TYR A 1 176 ? 11.317 -5.475 13.861 1.00 95.38 176 TYR A C 1
ATOM 1423 O O . TYR A 1 176 ? 11.975 -5.697 14.873 1.00 95.38 176 TYR A O 1
ATOM 1431 N N . GLU A 1 177 ? 11.567 -6.077 12.693 1.00 93.44 177 GLU A N 1
ATOM 1432 C CA . GLU A 1 177 ? 12.623 -7.082 12.493 1.00 93.44 177 GLU A CA 1
ATOM 1433 C C . GLU A 1 177 ? 14.017 -6.534 12.827 1.00 93.44 177 GLU A C 1
ATOM 1435 O O . GLU A 1 177 ? 14.823 -7.230 13.439 1.00 93.44 177 GLU A O 1
ATOM 1440 N N . SER A 1 178 ? 14.300 -5.281 12.461 1.00 91.12 178 SER A N 1
ATOM 1441 C CA . SER A 1 178 ? 15.606 -4.656 12.687 1.00 91.12 178 SER A CA 1
ATOM 1442 C C . SER A 1 178 ? 15.732 -3.935 14.039 1.00 91.12 178 SER A C 1
ATOM 1444 O O . SER A 1 178 ? 16.734 -3.258 14.262 1.00 91.12 178 SER A O 1
ATOM 1446 N N . GLY A 1 179 ? 14.694 -3.950 14.883 1.00 91.38 179 GLY A N 1
ATOM 1447 C CA . GLY A 1 179 ? 14.655 -3.176 16.132 1.00 91.38 179 GLY A CA 1
ATOM 1448 C C . GLY A 1 179 ? 14.620 -1.647 15.958 1.00 91.38 179 GLY A C 1
ATOM 1449 O O . GLY A 1 179 ? 14.810 -0.922 16.927 1.00 91.38 179 GLY A O 1
ATOM 1450 N N . SER A 1 180 ? 14.363 -1.135 14.748 1.00 90.75 180 SER A N 1
ATOM 1451 C CA . SER A 1 180 ? 14.313 0.308 14.439 1.00 90.75 180 SER A CA 1
ATOM 1452 C C . SER A 1 180 ? 12.903 0.913 14.526 1.00 90.75 180 SER A C 1
ATOM 1454 O O . SER A 1 180 ? 12.646 2.010 14.023 1.00 90.75 180 SER A O 1
ATOM 1456 N N . VAL A 1 181 ? 11.960 0.195 15.140 1.00 93.38 181 VAL A N 1
ATOM 1457 C CA . VAL A 1 181 ? 10.571 0.634 15.297 1.00 93.38 181 VAL A CA 1
ATOM 1458 C C . VAL A 1 181 ? 10.467 1.876 16.188 1.00 93.38 181 VAL A C 1
ATOM 1460 O O . VAL A 1 181 ? 11.086 1.960 17.246 1.00 93.38 181 VAL A O 1
ATOM 1463 N N . SER A 1 182 ? 9.670 2.860 15.763 1.00 92.00 182 SER A N 1
ATOM 1464 C CA . SER A 1 182 ? 9.443 4.079 16.543 1.00 92.00 182 SER A CA 1
ATOM 1465 C C . SER A 1 182 ? 8.300 3.914 17.546 1.00 92.00 182 SER A C 1
ATOM 1467 O O . SER A 1 182 ? 7.429 3.052 17.407 1.00 92.00 182 SER A O 1
ATOM 1469 N N . SER A 1 183 ? 8.247 4.805 18.539 1.00 94.44 183 SER A N 1
ATOM 1470 C CA . SER A 1 183 ? 7.134 4.857 19.494 1.00 94.44 183 SER A CA 1
ATOM 1471 C C . SER A 1 183 ? 5.783 5.081 18.804 1.00 94.44 183 SER A C 1
ATOM 1473 O O . SER A 1 183 ? 4.786 4.511 19.238 1.00 94.44 183 SER A O 1
ATOM 1475 N N . THR A 1 184 ? 5.739 5.842 17.704 1.00 94.69 184 THR A N 1
ATOM 1476 C CA . THR A 1 184 ? 4.529 6.028 16.885 1.00 94.69 184 THR A CA 1
ATOM 1477 C C . THR A 1 184 ? 4.021 4.703 16.325 1.00 94.69 184 THR A C 1
ATOM 1479 O O . THR A 1 184 ? 2.841 4.401 16.464 1.00 94.69 184 THR A O 1
ATOM 1482 N N . TYR A 1 185 ? 4.899 3.867 15.765 1.00 95.38 185 TYR A N 1
ATOM 1483 C CA . TYR A 1 185 ? 4.497 2.556 15.245 1.00 95.38 185 TYR A CA 1
ATOM 1484 C C . TYR A 1 185 ? 3.935 1.681 16.369 1.00 95.38 185 TYR A C 1
ATOM 1486 O O . TYR A 1 185 ? 2.842 1.142 16.227 1.00 95.38 185 TYR A O 1
ATOM 1494 N N . ASN A 1 186 ? 4.602 1.640 17.527 1.00 96.12 186 ASN A N 1
ATOM 1495 C CA . ASN A 1 186 ? 4.111 0.887 18.684 1.00 96.12 186 ASN A CA 1
ATOM 1496 C C . ASN A 1 186 ? 2.747 1.391 19.188 1.00 96.12 186 ASN A C 1
ATOM 1498 O O . ASN A 1 186 ? 1.898 0.585 19.565 1.00 96.12 186 ASN A O 1
ATOM 1502 N N . LYS A 1 187 ? 2.493 2.708 19.157 1.00 97.12 187 LYS A N 1
ATOM 1503 C CA . LYS A 1 187 ? 1.193 3.283 19.545 1.00 97.12 187 LYS A CA 1
ATOM 1504 C C . LY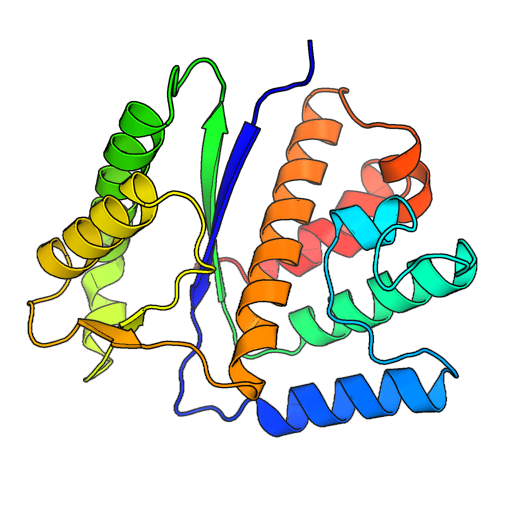S A 1 187 ? 0.046 2.783 18.662 1.00 97.12 187 LYS A C 1
ATOM 1506 O O . LYS A 1 187 ? -1.049 2.573 19.184 1.00 97.12 187 LYS A O 1
ATOM 1511 N N . PHE A 1 188 ? 0.271 2.611 17.360 1.00 97.81 188 PHE A N 1
ATOM 1512 C CA . PHE A 1 188 ? -0.769 2.210 16.402 1.00 97.81 188 PHE A CA 1
ATOM 1513 C C . PHE A 1 188 ? -0.864 0.694 16.206 1.00 97.81 188 PHE A C 1
ATOM 1515 O O . PHE A 1 188 ? -1.962 0.139 16.188 1.00 97.81 188 PHE A O 1
ATOM 1522 N N . PHE A 1 189 ? 0.274 0.017 16.087 1.00 97.44 189 PHE A N 1
ATOM 1523 C CA . PHE A 1 189 ? 0.346 -1.395 15.714 1.00 97.44 189 PHE A CA 1
ATOM 1524 C C . PHE A 1 189 ? 0.551 -2.347 16.902 1.00 97.44 189 PHE A C 1
ATOM 1526 O O . PHE A 1 189 ? 0.340 -3.553 16.757 1.00 97.44 189 PHE A O 1
ATOM 1533 N N . GLY A 1 190 ? 0.914 -1.819 18.074 1.00 96.69 190 GLY A N 1
ATOM 1534 C CA . GLY A 1 190 ? 1.253 -2.607 19.257 1.00 96.69 190 GLY A CA 1
ATOM 1535 C C . GLY A 1 190 ? 2.681 -3.150 19.216 1.00 96.69 190 GLY A C 1
ATOM 1536 O O . GLY A 1 190 ? 3.557 -2.610 18.542 1.00 96.69 190 GLY A O 1
ATOM 1537 N N . ASP A 1 191 ? 2.931 -4.218 19.967 1.00 97.06 191 ASP A N 1
ATOM 1538 C CA . ASP A 1 191 ? 4.201 -4.941 19.917 1.00 97.06 191 ASP A CA 1
ATOM 1539 C C . ASP A 1 191 ? 4.328 -5.790 18.635 1.00 97.06 191 ASP A C 1
ATOM 1541 O O . ASP A 1 191 ? 3.385 -5.934 17.852 1.00 97.06 191 ASP A O 1
ATOM 1545 N N . TRP A 1 192 ? 5.501 -6.395 18.416 1.00 97.19 192 TRP A N 1
ATOM 1546 C CA . TRP A 1 192 ? 5.745 -7.251 17.248 1.00 97.19 192 TRP A CA 1
ATOM 1547 C C . TRP A 1 192 ? 4.709 -8.376 17.107 1.00 97.19 192 TRP A C 1
ATOM 1549 O O . TRP A 1 192 ? 4.262 -8.684 15.998 1.00 97.19 192 TRP A O 1
ATOM 1559 N N . LYS A 1 193 ? 4.298 -8.984 18.227 1.00 97.25 193 LYS A N 1
ATOM 1560 C CA . LYS A 1 193 ? 3.320 -10.076 18.242 1.00 97.25 193 LYS A CA 1
ATOM 1561 C C . LYS A 1 193 ? 1.954 -9.594 17.746 1.00 97.25 193 LYS A C 1
ATOM 1563 O O . LYS A 1 193 ? 1.368 -10.232 16.866 1.00 97.25 193 LYS A O 1
ATOM 1568 N N . SER A 1 194 ? 1.482 -8.466 18.269 1.00 96.75 194 SER A N 1
ATOM 1569 C CA . SER A 1 194 ? 0.212 -7.838 17.896 1.00 96.75 194 SER A CA 1
ATOM 1570 C C . SER A 1 194 ? 0.231 -7.370 16.446 1.00 96.75 194 SER A C 1
ATOM 1572 O O . SER A 1 194 ? -0.681 -7.699 15.683 1.00 96.75 194 SER A O 1
ATOM 1574 N N . PHE A 1 195 ? 1.305 -6.694 16.030 1.00 98.06 195 PHE A N 1
ATOM 1575 C CA . PHE A 1 195 ? 1.487 -6.254 14.651 1.00 98.06 195 PHE A CA 1
ATOM 1576 C C . PHE A 1 195 ? 1.440 -7.436 13.671 1.00 98.06 195 PHE A C 1
ATOM 1578 O O . PHE A 1 195 ? 0.698 -7.416 12.681 1.00 98.06 195 PHE A O 1
ATOM 1585 N N . ARG A 1 196 ? 2.189 -8.508 13.965 1.00 97.50 196 ARG A N 1
ATOM 1586 C CA . ARG A 1 196 ? 2.256 -9.692 13.103 1.00 97.50 196 ARG A CA 1
ATOM 1587 C C . ARG A 1 196 ? 0.891 -10.358 12.945 1.00 97.50 196 ARG A C 1
ATOM 1589 O O . ARG A 1 196 ? 0.539 -10.754 11.833 1.00 97.50 196 ARG A O 1
ATOM 1596 N N . ALA A 1 197 ? 0.146 -10.503 14.039 1.00 96.00 197 ALA A N 1
ATOM 1597 C CA . ALA A 1 197 ? -1.143 -11.188 14.047 1.00 96.00 197 ALA A CA 1
ATOM 1598 C C . ALA A 1 197 ? -2.249 -10.380 13.353 1.00 96.00 197 ALA A C 1
ATOM 1600 O O . ALA A 1 197 ? -3.003 -10.947 12.559 1.00 96.00 197 ALA A O 1
ATOM 1601 N N . ASN A 1 198 ? -2.315 -9.074 13.627 1.00 95.56 198 ASN A N 1
ATOM 1602 C CA . ASN A 1 198 ? -3.456 -8.237 13.256 1.00 95.56 198 ASN A CA 1
ATOM 1603 C C . ASN A 1 198 ? -3.266 -7.480 11.939 1.00 95.56 198 ASN A C 1
ATOM 1605 O O . ASN A 1 198 ? -4.255 -7.129 11.307 1.00 95.56 198 ASN A O 1
ATOM 1609 N N . TYR A 1 199 ? -2.024 -7.259 11.501 1.00 97.00 199 TYR A N 1
ATOM 1610 C CA . TYR A 1 199 ? -1.739 -6.479 10.295 1.00 97.00 199 TYR A CA 1
ATOM 1611 C C . TYR A 1 199 ? -0.947 -7.295 9.277 1.00 97.00 199 TYR A C 1
ATOM 1613 O O . TYR A 1 199 ? -1.457 -7.601 8.199 1.00 97.00 199 TYR A O 1
ATOM 1621 N N . LEU A 1 200 ? 0.266 -7.739 9.629 1.00 96.94 200 LEU A N 1
ATOM 1622 C CA . LEU A 1 200 ? 1.160 -8.388 8.663 1.00 96.94 200 LEU A CA 1
ATOM 1623 C C . LEU A 1 200 ? 0.579 -9.691 8.106 1.00 96.94 200 LEU A C 1
ATOM 1625 O O . LEU A 1 200 ? 0.676 -9.941 6.908 1.00 96.94 200 LEU A O 1
ATOM 1629 N N . LYS A 1 201 ? -0.033 -10.529 8.951 1.00 95.62 201 LYS A N 1
ATOM 1630 C CA . LYS A 1 201 ? -0.685 -11.771 8.506 1.00 95.62 201 LYS A CA 1
ATOM 1631 C C . LYS A 1 201 ? -1.830 -11.492 7.533 1.00 95.62 201 LYS A C 1
ATOM 1633 O O . LYS A 1 201 ? -2.008 -12.258 6.592 1.00 95.62 201 LYS A O 1
ATOM 1638 N N . ILE A 1 202 ? -2.604 -10.433 7.770 1.00 92.94 202 ILE A N 1
ATOM 1639 C CA . ILE A 1 202 ? -3.738 -10.063 6.917 1.00 92.94 202 ILE A CA 1
ATOM 1640 C C . ILE A 1 202 ? -3.229 -9.540 5.580 1.00 92.94 202 ILE A C 1
ATOM 1642 O O . ILE A 1 202 ? -3.669 -10.043 4.551 1.00 92.94 202 ILE A O 1
ATOM 1646 N N . ALA A 1 203 ? -2.262 -8.617 5.604 1.00 94.88 203 ALA A N 1
ATOM 1647 C CA . ALA A 1 203 ? -1.611 -8.122 4.399 1.00 94.88 203 ALA A CA 1
ATOM 1648 C C . ALA A 1 203 ? -1.044 -9.287 3.583 1.00 94.88 203 ALA A C 1
ATOM 1650 O O . ALA A 1 203 ? -1.431 -9.459 2.439 1.00 94.88 203 ALA A O 1
ATOM 1651 N N . LYS A 1 204 ? -0.266 -10.191 4.193 1.00 94.94 204 LYS A N 1
ATOM 1652 C CA . LYS A 1 204 ? 0.357 -11.333 3.501 1.00 94.94 204 LYS A CA 1
ATOM 1653 C C . LYS A 1 204 ? -0.608 -12.246 2.738 1.00 94.94 204 LYS A C 1
ATOM 1655 O O . LYS A 1 204 ? -0.169 -12.875 1.786 1.00 94.94 204 LYS A O 1
ATOM 1660 N N . ARG A 1 205 ? -1.892 -12.316 3.109 1.00 95.56 205 ARG A N 1
ATOM 1661 C CA . ARG A 1 205 ? -2.908 -13.084 2.358 1.00 95.56 205 ARG A CA 1
ATOM 1662 C C . ARG A 1 205 ? -3.251 -12.479 0.997 1.00 95.56 205 ARG A C 1
ATOM 1664 O O . ARG A 1 205 ? -3.850 -13.160 0.182 1.00 95.56 205 ARG A O 1
ATOM 1671 N N . LYS A 1 206 ? -2.921 -11.205 0.795 1.00 96.19 206 LYS A N 1
ATOM 1672 C CA . LYS A 1 206 ? -3.077 -10.476 -0.464 1.00 96.19 206 LYS A CA 1
ATOM 1673 C C . LYS A 1 206 ? -1.820 -10.535 -1.326 1.00 96.19 206 LYS A C 1
ATOM 1675 O O . LYS A 1 206 ? -1.830 -9.976 -2.413 1.00 96.19 206 LYS A O 1
ATOM 1680 N N . ARG A 1 207 ? -0.721 -11.133 -0.849 1.00 92.56 207 ARG A N 1
ATOM 1681 C CA . ARG A 1 207 ? 0.474 -11.257 -1.686 1.00 92.56 207 ARG A CA 1
ATOM 1682 C C . ARG A 1 207 ? 0.152 -12.148 -2.871 1.00 92.56 207 ARG A C 1
ATOM 1684 O O . ARG A 1 207 ? -0.522 -13.159 -2.692 1.00 92.56 207 ARG A O 1
ATOM 1691 N N . ILE A 1 208 ? 0.682 -11.772 -4.025 1.00 84.06 208 ILE A N 1
ATOM 1692 C CA . ILE A 1 208 ? 0.685 -12.642 -5.198 1.00 84.06 208 ILE A CA 1
ATOM 1693 C C . ILE A 1 208 ? 1.394 -13.945 -4.800 1.00 84.06 208 ILE A C 1
ATOM 1695 O O . ILE A 1 208 ? 2.481 -13.895 -4.207 1.00 84.06 208 ILE A O 1
ATOM 1699 N N . GLY A 1 209 ? 0.703 -15.063 -5.027 1.00 63.50 209 GLY A N 1
ATOM 1700 C CA . GLY A 1 209 ? 1.146 -16.424 -4.713 1.00 63.50 209 GLY A CA 1
ATOM 1701 C C . GLY A 1 209 ? 2.131 -16.963 -5.729 1.00 63.50 209 GLY A C 1
ATOM 1702 O O . GLY A 1 209 ? 1.929 -16.680 -6.928 1.00 63.50 209 GLY A O 1
#

pLDDT: mean 89.43, std 9.77, range [33.34, 98.06]

Sequence (209 aa):
MRAGYYMVAMVLHDQEIPISEYIQKYKERLASSGLEDVPFHMSDLLHGHEGYEGMDLADRKRMLVAFGTFVRTLPIEYHVFRYTDFDVKNPDQLASRLGGDVEAYIKSNLSRFREFDEVAVYYDGGQKSVNKALRNAFDAALASNVATYKKPRYEDKCLYQAADYFCSIELAAKRYESGSVSSTYNKFFGDWKSFRANYLKIAKRKRIG

Secondary structure (DSSP, 8-state):
----EEEEEEEEE-TTS--HHHHHHHHHHHHHTT---PPP-HHHHHHT-GGGTT--HHHHHHHHHHHHHHHHHSSEEEEEEEEETTT-SSHHHHHHHHHHHHHHHHHHTHHHHTT-S-EEE---S--HHHHHHHHHHHHHHS-TTTEEE-PPPTTTHHHHHHHHHHHHHHHHHHHHHTT---HHHHHHH-SHHHHIIIIIHHHHTTB--

Foldseek 3Di:
DQFAKDKFKDKDDDVVDDCVVLVVVLVVVCVVVVHDPDQAAPVCLLVQDDVRPPPDVVNSLVVVVSLLVSLLPHRMAMDMDMDTCVQDVDPLSVLQVLLVVLLVVCQVVVVVLVVDQADEDEDPPPDPSNVVSVVVSCCNNPPVNHYDYDYDDPVCSSSVSSRSLLRVLVVQLVCLVVVNDDPSSCSNQNHPVSNCVPRVVSNVVRYDD

Radius of gyration: 17.63 Å; chains: 1; bounding box: 45×35×48 Å